Protein 6R99 (pdb70)

Solvent-accessible surface area: 14724 Å² total

Structure (mmCIF, N/CA/C/O backbone):
data_6R99
#
_entry.id   6R99
#
_cell.length_a   58.420
_cell.length_b   58.420
_cell.length_c   179.050
_cell.angle_alpha   90.000
_cell.angle_beta   90.000
_cell.angle_gamma   120.000
#
_symmetry.space_group_name_H-M   'P 32 2 1'
#
loop_
_entity.id
_entity.type
_entity.pdbx_description
1 polymer 'Ceroid-lipofuscinosis neuronal protein 5'
2 branched 2-acetamido-2-deoxy-beta-D-glucopyranose-(1-4)-2-acetamido-2-deoxy-beta-D-glucopyranose
3 branched beta-D-mannopyranose-(1-4)-2-acetamido-2-deoxy-beta-D-glucopyranose-(1-4)-2-acetamido-2-deoxy-beta-D-glucopyranose
4 non-polymer 2-acetamido-2-deoxy-beta-D-glucopyranose
5 water water
#
loop_
_atom_site.group_PDB
_atom_site.id
_atom_site.type_symbol
_atom_site.label_atom_id
_atom_site.label_alt_id
_atom_site.label_comp_id
_atom_site.label_asym_id
_atom_site.label_entity_id
_atom_site.label_seq_id
_atom_site.pdbx_PDB_ins_code
_atom_site.Cartn_x
_atom_site.Cartn_y
_atom_site.Cartn_z
_atom_site.occupancy
_atom_site.B_iso_or_equiv
_atom_site.auth_seq_id
_atom_site.auth_comp_id
_atom_site.auth_asym_id
_atom_site.auth_atom_id
_atom_site.pdbx_PDB_model_num
ATOM 1 N N . ARG A 1 99 ? 66.443 2.538 3.508 1.00 95.14 99 ARG A N 1
ATOM 2 C CA . ARG A 1 99 ? 66.115 3.065 2.189 1.00 94.70 99 ARG A CA 1
ATOM 3 C C . ARG A 1 99 ? 65.018 4.123 2.274 1.00 100.25 99 ARG A C 1
ATOM 4 O O . ARG A 1 99 ? 63.878 3.882 1.868 1.00 101.43 99 ARG A O 1
ATOM 6 N N . ARG A 1 100 ? 65.376 5.290 2.802 1.00 89.38 100 ARG A N 1
ATOM 7 C CA . ARG A 1 100 ? 64.460 6.418 2.920 1.00 83.32 100 ARG A CA 1
ATOM 8 C C . ARG A 1 100 ? 65.245 7.620 3.428 1.00 80.73 100 ARG A C 1
ATOM 9 O O . ARG A 1 100 ? 66.406 7.505 3.831 1.00 74.51 100 ARG A O 1
ATOM 11 N N . HIS A 1 101 ? 64.595 8.779 3.392 1.00 81.28 101 HIS A N 1
ATOM 12 C CA . HIS A 1 101 ? 65.109 9.984 4.024 1.00 74.86 101 HIS A CA 1
ATOM 13 C C . HIS A 1 101 ? 64.587 10.073 5.455 1.00 76.50 101 HIS A C 1
ATOM 14 O O . HIS A 1 101 ? 63.576 9.458 5.805 1.00 73.62 101 HIS A O 1
ATOM 16 N N . TRP A 1 102 ? 65.281 10.879 6.276 1.00 84.56 102 TRP A N 1
ATOM 17 C CA . TRP A 1 102 ? 65.212 10.817 7.737 1.00 78.02 102 TRP A CA 1
ATOM 18 C C . TRP A 1 102 ? 63.770 10.719 8.250 1.00 75.02 102 TRP A C 1
ATOM 19 O O . TRP A 1 102 ? 63.384 9.626 8.686 1.00 72.78 102 TRP A O 1
ATOM 21 N N . PRO A 1 103 ? 62.908 11.778 8.211 1.00 67.78 103 PRO A N 1
ATOM 22 C CA . PRO A 1 103 ? 61.514 11.527 8.597 1.00 59.13 103 PRO A CA 1
ATOM 23 C C . PRO A 1 103 ? 60.624 11.269 7.394 1.00 51.95 103 PRO A C 1
ATOM 24 O O . PRO A 1 103 ? 60.672 12.010 6.408 1.00 58.12 103 PRO A O 1
ATOM 28 N N . VAL A 1 104 ? 59.816 10.218 7.460 1.00 50.54 104 VAL A N 1
ATOM 29 C CA . VAL A 1 104 ? 58.811 9.945 6.437 1.00 50.43 104 VAL A CA 1
ATOM 30 C C . VAL A 1 104 ? 57.857 11.134 6.377 1.00 53.76 104 VAL A C 1
ATOM 31 O O . VAL A 1 104 ? 57.274 11.509 7.405 1.00 50.58 104 VAL A O 1
ATOM 35 N N . PRO A 1 105 ? 57.677 11.764 5.216 1.00 54.82 105 PRO A N 1
ATOM 36 C CA . PRO A 1 105 ? 56.801 12.940 5.148 1.00 44.11 105 PRO A CA 1
ATOM 37 C C . PRO A 1 105 ? 55.327 12.566 5.221 1.00 47.67 105 PRO A C 1
ATOM 38 O O . PRO A 1 105 ? 54.910 11.481 4.808 1.00 43.47 105 PRO A O 1
ATOM 42 N N . TYR A 1 106 ? 54.537 13.494 5.758 1.00 45.01 106 TYR A N 1
ATOM 43 C CA . TYR A 1 106 ? 53.097 13.300 5.879 1.00 41.36 106 TYR A CA 1
ATOM 44 C C . TYR A 1 106 ? 52.437 13.383 4.508 1.00 40.44 106 TYR A C 1
ATOM 45 O O . TYR A 1 106 ? 52.662 14.337 3.757 1.00 52.71 106 TYR A O 1
ATOM 54 N N . LYS A 1 107 ? 51.618 12.387 4.181 1.00 39.61 107 LYS A N 1
ATOM 55 C CA . LYS A 1 107 ? 51.021 12.284 2.855 1.00 45.49 107 LYS A CA 1
ATOM 56 C C . LYS A 1 107 ? 49.669 12.986 2.826 1.00 41.23 107 LYS A C 1
ATOM 57 O O . LYS A 1 107 ? 48.810 12.732 3.676 1.00 47.18 107 LYS A O 1
ATOM 63 N N . ARG A 1 108 ? 49.481 13.859 1.845 1.00 44.87 108 ARG A N 1
ATOM 64 C CA . ARG A 1 108 ? 48.239 14.598 1.685 1.00 45.52 108 ARG A CA 1
ATOM 65 C C . ARG A 1 108 ? 47.399 13.988 0.566 1.00 52.63 108 ARG A C 1
ATOM 66 O O . ARG A 1 108 ? 47.846 13.116 -0.183 1.00 51.18 108 ARG A O 1
ATOM 74 N N . PHE A 1 109 ? 46.158 14.455 0.467 1.00 48.10 109 PHE A N 1
ATOM 75 C CA . PHE A 1 109 ? 45.197 13.919 -0.482 1.00 46.53 109 PHE A CA 1
ATOM 76 C C . PHE A 1 109 ? 44.594 15.053 -1.295 1.00 45.97 109 PHE A C 1
ATOM 77 O O . PHE A 1 109 ? 44.656 16.223 -0.910 1.00 47.23 109 PHE A O 1
ATOM 85 N N . ASP A 1 110 ? 44.003 14.690 -2.434 1.00 47.94 110 ASP A N 1
ATOM 86 C CA . ASP A 1 110 ? 43.366 15.678 -3.292 1.00 44.61 110 ASP A CA 1
ATOM 87 C C . ASP A 1 110 ? 41.981 16.081 -2.798 1.00 50.14 110 ASP A C 1
ATOM 88 O O . ASP A 1 110 ? 41.468 17.121 -3.226 1.00 53.86 110 ASP A O 1
ATOM 93 N N . PHE A 1 111 ? 41.369 15.295 -1.911 1.00 49.76 111 PHE A N 1
ATOM 94 C CA . PHE A 1 111 ? 40.069 15.645 -1.350 1.00 50.32 111 PHE A CA 1
ATOM 95 C C . PHE A 1 111 ? 39.860 14.873 -0.055 1.00 48.75 111 PHE A C 1
ATOM 96 O O . PHE A 1 111 ? 40.561 13.899 0.230 1.00 45.56 111 PHE A O 1
ATOM 104 N N . ARG A 1 112 ? 38.877 15.324 0.727 1.00 49.26 112 ARG A N 1
ATOM 105 C CA . ARG A 1 112 ? 38.567 14.684 1.996 1.00 48.66 112 ARG A CA 1
ATOM 106 C C . ARG A 1 112 ? 37.334 13.808 1.841 1.00 50.76 112 ARG A C 1
ATOM 107 O O . ARG A 1 112 ? 36.230 14.342 1.652 1.00 48.53 112 ARG A O 1
ATOM 115 N N . PRO A 1 113 ? 37.453 12.485 1.923 1.00 50.50 113 PRO A N 1
ATOM 116 C CA . PRO A 1 113 ? 36.264 11.636 1.806 1.00 44.24 113 PRO A CA 1
ATOM 117 C C . PRO A 1 113 ? 35.309 11.850 2.970 1.00 49.01 113 PRO A C 1
ATOM 118 O O . PRO A 1 113 ? 35.706 12.251 4.066 1.00 55.48 113 PRO A O 1
ATOM 122 N N . LYS A 1 114 ? 34.030 11.588 2.712 1.00 51.94 114 LYS A N 1
ATOM 123 C CA . LYS A 1 114 ? 33.049 11.597 3.783 1.00 47.30 114 LYS A CA 1
ATOM 124 C C . LYS A 1 114 ? 33.354 10.466 4.765 1.00 51.96 114 LYS A C 1
ATOM 125 O O . LYS A 1 114 ? 33.905 9.431 4.377 1.00 45.08 114 LYS A O 1
ATOM 127 N N . PRO A 1 115 ? 33.027 10.644 6.045 1.00 45.63 115 PRO A N 1
ATOM 128 C CA . PRO A 1 115 ? 33.302 9.583 7.020 1.00 47.55 115 PRO A CA 1
ATOM 129 C C . PRO A 1 115 ? 32.419 8.370 6.774 1.00 55.66 115 PRO A C 1
ATOM 130 O O . PRO A 1 115 ? 31.238 8.495 6.439 1.00 50.65 115 PRO A O 1
ATOM 134 N N . ASP A 1 116 ? 33.010 7.191 6.934 1.00 52.65 116 ASP A N 1
ATOM 135 C CA . ASP A 1 116 ? 32.245 5.961 6.825 1.00 56.22 116 ASP A CA 1
ATOM 136 C C . ASP A 1 116 ? 31.142 5.950 7.882 1.00 63.90 116 ASP A C 1
ATOM 137 O O . ASP A 1 116 ? 31.366 6.397 9.014 1.00 57.75 116 ASP A O 1
ATOM 142 N N . PRO A 1 117 ? 29.938 5.478 7.545 1.00 65.85 117 PRO A N 1
ATOM 143 C CA . PRO A 1 117 ? 28.861 5.436 8.550 1.00 59.77 117 PRO A CA 1
ATOM 144 C C . PRO A 1 117 ? 29.216 4.629 9.788 1.00 60.02 117 PRO A C 1
ATOM 145 O O . PRO A 1 117 ? 28.633 4.872 10.852 1.00 60.93 117 PRO A O 1
ATOM 149 N N . TYR A 1 118 ? 30.157 3.685 9.685 1.00 56.48 118 TYR A N 1
ATOM 150 C CA . TYR A 1 118 ? 30.615 2.956 10.863 1.00 59.17 118 TYR A CA 1
ATOM 151 C C . TYR A 1 118 ? 31.202 3.892 11.912 1.00 59.17 118 TYR A C 1
ATOM 152 O O . TYR A 1 118 ? 31.115 3.610 13.113 1.00 62.20 118 TYR A O 1
ATOM 161 N N . CYS A 1 119 ? 31.805 4.998 11.482 1.00 59.84 119 CYS A N 1
ATOM 162 C CA . CYS A 1 119 ? 32.382 5.978 12.395 1.00 51.72 119 CYS A CA 1
ATOM 163 C C . CYS A 1 119 ? 31.277 6.885 12.919 1.00 50.05 119 CYS A C 1
ATOM 164 O O . CYS A 1 119 ? 30.694 7.667 12.161 1.00 52.75 119 CYS A O 1
ATOM 167 N N . GLN A 1 120 ? 30.982 6.779 14.211 1.00 53.12 120 GLN A N 1
ATOM 168 C CA . GLN A 1 120 ? 30.022 7.645 14.877 1.00 50.90 120 GLN A CA 1
ATOM 169 C C . GLN A 1 120 ? 30.658 8.197 16.140 1.00 51.65 120 GLN A C 1
ATOM 170 O O . GLN A 1 120 ? 31.365 7.479 16.851 1.00 56.24 120 GLN A O 1
ATOM 176 N N . ALA A 1 121 ? 30.404 9.468 16.420 1.00 56.94 121 ALA A N 1
ATOM 177 C CA . ALA A 1 121 ? 30.989 10.134 17.573 1.00 54.92 121 ALA A CA 1
ATOM 178 C C . ALA A 1 121 ? 29.966 10.238 18.694 1.00 53.24 121 ALA A C 1
ATOM 179 O O . ALA A 1 121 ? 28.781 10.481 18.445 1.00 59.37 121 ALA A O 1
ATOM 181 N N . LYS A 1 122 ? 30.426 10.039 19.932 1.00 50.93 122 LYS A N 1
ATOM 182 C CA . LYS A 1 122 ? 29.554 10.284 21.076 1.00 59.98 122 LYS A CA 1
ATOM 183 C C . LYS A 1 122 ? 29.309 11.776 21.264 1.00 56.60 122 LYS A C 1
ATOM 184 O O . LYS A 1 122 ? 28.174 12.199 21.515 1.00 60.29 122 LYS A O 1
ATOM 190 N N . TYR A 1 123 ? 30.359 12.584 21.149 1.00 60.19 123 TYR A N 1
ATOM 191 C CA . TYR A 1 123 ? 30.257 14.037 21.153 1.00 62.05 123 TYR A CA 1
ATOM 192 C C . TYR A 1 123 ? 30.514 14.557 19.745 1.00 56.98 123 TYR A C 1
ATOM 193 O O . TYR A 1 123 ? 31.442 14.103 19.068 1.00 59.02 123 TYR A O 1
ATOM 195 N N . THR A 1 124 ? 29.694 15.508 19.308 1.00 53.14 124 THR A N 1
ATOM 196 C CA . THR A 1 124 ? 29.753 15.957 17.923 1.00 59.24 124 THR A CA 1
ATOM 197 C C . THR A 1 124 ? 30.986 16.821 17.679 1.00 61.27 124 THR A C 1
ATOM 198 O O . THR A 1 124 ? 31.409 17.596 18.543 1.00 50.03 124 THR A O 1
ATOM 202 N N . PHE A 1 125 ? 31.559 16.682 16.484 1.00 60.54 125 PHE A N 1
ATOM 203 C CA . PHE A 1 125 ? 32.742 17.440 16.101 1.00 55.30 125 PHE A CA 1
ATOM 204 C C . PHE A 1 125 ? 32.349 18.845 15.671 1.00 56.75 125 PHE A C 1
ATOM 205 O O . PHE A 1 125 ? 31.463 19.020 14.828 1.00 57.56 125 PHE A O 1
ATOM 213 N N . CYS A 1 126 ? 33.018 19.841 16.246 1.00 54.53 126 CYS A N 1
ATOM 214 C CA . CYS A 1 126 ? 32.825 21.242 15.888 1.00 49.53 126 CYS A CA 1
ATOM 215 C C . CYS A 1 126 ? 31.350 21.645 15.956 1.00 54.70 126 CYS A C 1
ATOM 216 O O . CYS A 1 126 ? 30.753 22.010 14.936 1.00 58.53 126 CYS A O 1
ATOM 219 N N . PRO A 1 127 ? 30.735 21.598 17.142 1.00 61.79 127 PRO A N 1
ATOM 220 C CA . PRO A 1 127 ? 29.280 21.806 17.213 1.00 58.61 127 PRO A CA 1
ATOM 221 C C . PRO A 1 127 ? 28.845 23.220 16.871 1.00 65.75 127 PRO A C 1
ATOM 222 O O . PRO A 1 127 ? 27.732 23.401 16.360 1.00 67.83 127 PRO A O 1
ATOM 226 N N . THR A 1 128 ? 29.678 24.228 17.137 1.00 56.61 128 THR A N 1
ATOM 227 C CA . THR A 1 128 ? 29.320 25.621 16.899 1.00 51.25 128 THR A CA 1
ATOM 228 C C . THR A 1 128 ? 30.094 26.228 15.734 1.00 56.30 128 THR A C 1
ATOM 229 O O . THR A 1 128 ? 30.168 27.455 15.616 1.00 61.18 128 THR A O 1
ATOM 233 N N . GLY A 1 129 ? 30.657 25.394 14.864 1.00 59.49 129 GLY A N 1
ATOM 234 C CA . GLY A 1 129 ? 31.486 25.870 13.773 1.00 54.07 129 GLY A CA 1
ATOM 235 C C . GLY A 1 129 ? 30.770 26.715 12.741 1.00 54.60 129 GLY A C 1
ATOM 236 O O . GLY A 1 129 ? 29.891 26.228 12.023 1.00 63.45 129 GLY A O 1
ATOM 237 N N . SER A 1 130 ? 31.148 27.994 12.658 1.00 54.86 130 SER A N 1
ATOM 238 C CA . SER A 1 130 ? 30.702 28.974 11.683 1.00 54.59 130 SER A CA 1
ATOM 239 C C . SER A 1 130 ? 31.699 29.065 10.536 1.00 53.69 130 SER A C 1
ATOM 240 O O . SER A 1 130 ? 32.888 28.784 10.716 1.00 58.14 130 SER A O 1
ATOM 243 N N . PRO A 1 131 ? 31.254 29.446 9.341 1.00 59.58 131 PRO A N 1
ATOM 244 C CA . PRO A 1 131 ? 32.207 29.671 8.250 1.00 55.00 131 PRO A CA 1
ATOM 245 C C . PRO A 1 131 ? 33.129 30.837 8.574 1.00 51.11 131 PRO A C 1
ATOM 246 O O . PRO A 1 131 ? 32.760 31.769 9.291 1.00 54.19 131 PRO A O 1
ATOM 250 N N . ILE A 1 132 ? 34.349 30.767 8.050 1.00 48.61 132 ILE A N 1
ATOM 251 C CA . ILE A 1 132 ? 35.358 31.786 8.329 1.00 47.87 132 ILE A CA 1
ATOM 252 C C . ILE A 1 132 ? 34.989 33.071 7.595 1.00 52.27 132 ILE A C 1
ATOM 253 O O . ILE A 1 132 ? 34.936 33.082 6.356 1.00 56.35 132 ILE A O 1
ATOM 258 N N . PRO A 1 133 ? 34.734 34.167 8.306 1.00 52.82 133 PRO A N 1
ATOM 259 C CA . PRO A 1 133 ? 34.332 35.411 7.637 1.00 58.13 133 PRO A CA 1
ATOM 260 C C . PRO A 1 133 ? 35.508 36.072 6.931 1.00 56.60 133 PRO A C 1
ATOM 261 O O . PRO A 1 133 ? 36.674 35.732 7.139 1.00 57.74 133 PRO A O 1
ATOM 265 N N . VAL A 1 134 ? 35.175 37.037 6.077 1.00 60.97 134 VAL A N 1
ATOM 266 C CA . VAL A 1 134 ? 36.159 37.826 5.341 1.00 58.52 134 VAL A CA 1
ATOM 267 C C . VAL A 1 134 ? 36.342 39.150 6.070 1.00 54.78 134 VAL A C 1
ATOM 268 O O . VAL A 1 134 ? 35.370 39.880 6.300 1.00 65.78 134 VAL A O 1
ATOM 280 N N . GLU A 1 136 ? 38.001 43.072 6.756 1.00 62.95 136 GLU A N 1
ATOM 281 C CA . GLU A 1 136 ? 38.444 44.259 6.040 1.00 62.37 136 GLU A CA 1
ATOM 282 C C . GLU A 1 136 ? 39.969 44.308 6.031 1.00 56.89 136 GLU A C 1
ATOM 283 O O . GLU A 1 136 ? 40.619 43.981 7.027 1.00 51.01 136 GLU A O 1
ATOM 289 N N . GLY A 1 137 ? 40.535 44.721 4.893 1.00 57.23 137 GLY A N 1
ATOM 290 C CA . GLY A 1 137 ? 41.975 44.611 4.701 1.00 50.49 137 GLY A CA 1
ATOM 291 C C . GLY A 1 137 ? 42.783 45.326 5.769 1.00 59.85 137 GLY A C 1
ATOM 292 O O . GLY A 1 137 ? 43.755 44.781 6.297 1.00 56.70 137 GLY A O 1
ATOM 293 N N . ASP A 1 138 ? 42.397 46.558 6.101 1.00 64.10 138 ASP A N 1
ATOM 294 C CA . ASP A 1 138 ? 43.129 47.359 7.074 1.00 62.46 138 ASP A CA 1
ATOM 295 C C . ASP A 1 138 ? 42.707 47.075 8.513 1.00 58.96 138 ASP A C 1
ATOM 296 O O . ASP A 1 138 ? 42.945 47.908 9.395 1.00 66.06 138 ASP A O 1
ATOM 301 N N . ASP A 1 139 ? 42.090 45.924 8.768 1.00 59.76 139 ASP A N 1
ATOM 30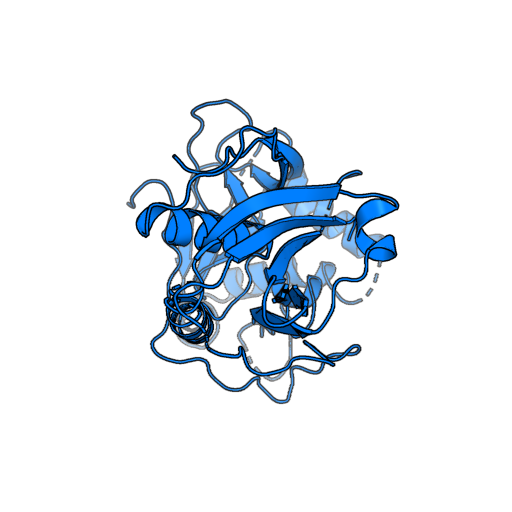2 C CA . ASP A 1 139 ? 41.723 45.554 10.127 1.00 53.57 139 ASP A CA 1
ATOM 303 C C . ASP A 1 139 ? 42.962 45.170 10.927 1.00 55.21 139 ASP A C 1
ATOM 304 O O . ASP A 1 139 ? 43.975 44.732 10.377 1.00 52.18 139 ASP A O 1
ATOM 309 N N . ASP A 1 140 ? 42.874 45.348 12.241 1.00 55.62 140 ASP A N 1
ATOM 310 C CA . ASP A 1 140 ? 43.903 44.904 13.173 1.00 58.09 140 ASP A CA 1
ATOM 311 C C . ASP A 1 140 ? 43.357 43.718 13.956 1.00 57.01 140 ASP A C 1
ATOM 312 O O . ASP A 1 140 ? 42.359 43.850 14.673 1.00 58.56 140 ASP A O 1
ATOM 317 N N . ILE A 1 141 ? 44.006 42.568 13.812 1.00 48.55 141 ILE A N 1
ATOM 318 C CA . ILE A 1 141 ? 43.527 41.308 14.365 1.00 54.97 141 ILE A CA 1
ATOM 319 C C . ILE A 1 141 ? 44.574 40.785 15.336 1.00 48.31 141 ILE A C 1
ATOM 320 O O . ILE A 1 141 ? 45.646 40.326 14.921 1.00 47.36 141 ILE A O 1
ATOM 325 N N . GLU A 1 142 ? 44.266 40.857 16.625 1.00 52.90 142 GLU A N 1
ATOM 326 C CA . GLU A 1 142 ? 45.112 40.259 17.642 1.00 52.39 142 GLU A CA 1
ATOM 327 C C . GLU A 1 142 ? 45.064 38.741 17.529 1.00 47.62 142 GLU A C 1
ATOM 328 O O . GLU A 1 142 ? 43.988 38.149 17.376 1.00 42.07 142 GLU A O 1
ATOM 334 N N . V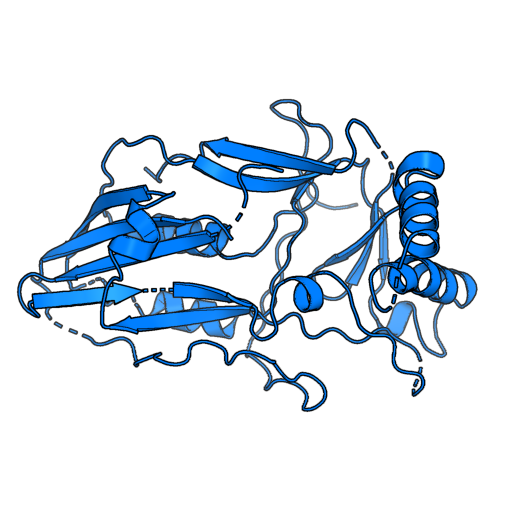AL A 1 143 ? 46.238 38.119 17.588 1.00 47.95 143 VAL A N 1
ATOM 335 C CA . VAL A 1 143 ? 46.395 36.673 17.496 1.00 44.94 143 VAL A CA 1
ATOM 336 C C . VAL A 1 143 ? 46.868 36.164 18.851 1.00 47.40 143 VAL A C 1
ATOM 337 O O . VAL A 1 143 ? 47.938 36.570 19.337 1.00 51.99 143 VAL A O 1
ATOM 341 N N . PHE A 1 144 ? 46.075 35.263 19.439 1.00 43.84 144 PHE A N 1
ATOM 342 C CA . PHE A 1 144 ? 46.264 34.713 20.774 1.00 47.32 144 PHE A CA 1
ATOM 343 C C . PHE A 1 144 ? 46.703 33.254 20.710 1.00 46.28 144 PHE A C 1
ATOM 344 O O . PHE A 1 144 ? 46.269 32.489 19.843 1.00 46.76 144 PHE A O 1
ATOM 352 N N . ARG A 1 145 ? 47.546 32.873 21.665 1.00 47.18 145 ARG A N 1
ATOM 353 C CA . ARG A 1 145 ? 47.887 31.478 21.907 1.00 45.35 145 ARG A CA 1
ATOM 354 C C . ARG A 1 145 ? 46.935 30.904 22.952 1.00 44.27 145 ARG A C 1
ATOM 355 O O . ARG A 1 145 ? 46.725 31.511 24.007 1.00 46.14 145 ARG A O 1
ATOM 363 N N . LEU A 1 146 ? 46.351 29.744 22.651 1.00 43.82 146 LEU A N 1
ATOM 364 C CA . LEU A 1 146 ? 45.364 29.101 23.511 1.00 42.19 146 LEU A CA 1
ATOM 365 C C . LEU A 1 146 ? 45.822 27.691 23.860 1.00 51.93 146 LEU A C 1
ATOM 366 O O . LEU A 1 146 ? 46.103 26.886 22.965 1.00 45.54 146 LEU A O 1
ATOM 371 N N . GLN A 1 147 ? 45.881 27.392 25.158 1.00 52.63 147 GLN A N 1
ATOM 372 C CA . GLN A 1 147 ? 46.275 26.074 25.636 1.00 53.78 147 GLN A CA 1
ATOM 373 C C . GLN A 1 147 ? 45.453 25.705 26.862 1.00 61.32 147 GLN A C 1
ATOM 374 O O . GLN A 1 147 ? 45.153 26.561 27.699 1.00 58.79 147 GLN A O 1
ATOM 380 N N . ALA A 1 148 ? 45.092 24.425 26.958 1.00 60.05 148 ALA A N 1
ATOM 381 C CA . ALA A 1 148 ? 44.316 23.906 28.076 1.00 56.80 148 ALA A CA 1
ATOM 382 C C . ALA A 1 148 ? 44.576 22.412 28.185 1.00 62.86 148 ALA A C 1
ATOM 383 O O . ALA A 1 148 ? 44.893 21.770 27.177 1.00 60.38 148 ALA A O 1
ATOM 385 N N . PRO A 1 149 ? 44.458 21.832 29.379 1.00 64.66 149 PRO A N 1
ATOM 386 C CA . PRO A 1 149 ? 44.684 20.389 29.514 1.00 53.11 149 PRO A CA 1
ATOM 387 C C . PRO A 1 149 ? 43.578 19.591 28.842 1.00 59.06 149 PRO A C 1
ATOM 388 O O . PRO A 1 149 ? 42.410 19.986 28.845 1.00 62.23 149 PRO A O 1
ATOM 392 N N . VAL A 1 150 ? 43.962 18.459 28.258 1.00 58.83 150 VAL A N 1
ATOM 393 C CA . VAL A 1 150 ? 43.024 17.578 27.571 1.00 59.16 150 VAL A CA 1
ATOM 394 C C . VAL A 1 150 ? 42.033 16.962 28.554 1.00 61.71 150 VAL A C 1
ATOM 395 O O . VAL A 1 150 ? 40.820 17.006 28.339 1.00 66.84 150 VAL A O 1
ATOM 399 N N . HIS A 1 161 ? 52.945 11.780 32.399 1.00 94.23 161 HIS A N 1
ATOM 400 C CA . HIS A 1 161 ? 52.058 12.418 31.460 1.00 84.30 161 HIS A CA 1
ATOM 401 C C . HIS A 1 161 ? 51.111 13.165 32.353 1.00 82.91 161 HIS A C 1
ATOM 402 O O . HIS A 1 161 ? 49.971 12.759 32.561 1.00 85.68 161 HIS A O 1
ATOM 404 N N . LEU A 1 162 ? 51.643 14.223 32.952 1.00 90.57 162 LEU A N 1
ATOM 405 C CA . LEU A 1 162 ? 50.839 15.177 33.692 1.00 89.80 162 LEU A CA 1
ATOM 406 C C . LEU A 1 162 ? 50.409 16.351 32.834 1.00 85.73 162 LEU A C 1
ATOM 407 O O . LEU A 1 162 ? 49.338 16.918 33.070 1.00 101.29 162 LEU A O 1
ATOM 409 N N . LYS A 1 163 ? 51.203 16.703 31.825 1.00 72.28 163 LYS A N 1
ATOM 410 C CA . LYS A 1 163 ? 50.996 17.905 31.025 1.00 71.04 163 LYS A CA 1
ATOM 411 C C . LYS A 1 163 ? 50.694 17.491 29.586 1.00 62.60 163 LYS A C 1
ATOM 412 O O . LYS A 1 163 ? 51.564 17.520 28.714 1.00 60.60 163 LYS A O 1
ATOM 414 N N . ILE A 1 164 ? 49.447 17.103 29.343 1.00 58.27 164 ILE A N 1
ATOM 415 C CA . ILE A 1 164 ? 48.967 16.758 28.010 1.00 57.06 164 ILE A CA 1
ATOM 416 C C . ILE A 1 164 ? 47.962 17.833 27.616 1.00 59.24 164 ILE A C 1
ATOM 417 O O . ILE A 1 164 ? 46.788 17.778 27.998 1.00 52.82 164 ILE A O 1
ATOM 430 N N . HIS A 1 166 ? 45.865 20.679 25.051 1.00 51.21 166 HIS A N 1
ATOM 431 C CA . HIS A 1 166 ? 45.224 20.922 23.766 1.00 53.54 166 HIS A CA 1
ATOM 432 C C . HIS A 1 166 ? 45.521 22.348 23.312 1.00 49.97 166 HIS A C 1
ATOM 433 O O . HIS A 1 166 ? 45.461 23.289 24.109 1.00 44.39 166 HIS A O 1
ATOM 440 N N . ASP A 1 167 ? 45.849 22.502 22.031 1.00 48.38 167 ASP A N 1
ATOM 441 C CA . ASP A 1 167 ? 46.259 23.783 21.474 1.00 47.96 167 ASP A CA 1
ATOM 442 C C . ASP A 1 167 ? 45.183 24.350 20.557 1.00 43.08 167 ASP A C 1
ATOM 443 O O . ASP A 1 167 ? 44.444 23.608 19.905 1.00 41.98 167 ASP A O 1
ATOM 448 N N . ALA A 1 168 ? 45.113 25.680 20.516 1.00 40.71 168 ALA A N 1
ATOM 449 C CA . ALA A 1 168 ? 44.193 26.403 19.648 1.00 38.59 168 ALA A CA 1
ATOM 450 C C . ALA A 1 168 ? 44.699 27.831 19.491 1.00 45.92 168 ALA A C 1
ATOM 451 O O . ALA A 1 168 ? 45.545 28.298 20.259 1.00 42.87 168 ALA A O 1
ATOM 453 N N . ILE A 1 169 ? 44.164 28.522 18.487 1.00 36.40 169 ILE A N 1
ATOM 454 C CA . ILE A 1 169 ? 44.555 29.892 18.180 1.00 41.63 169 ILE A CA 1
ATOM 455 C C . ILE A 1 169 ? 43.339 30.796 18.324 1.00 48.78 169 ILE A C 1
ATOM 456 O O . ILE A 1 169 ? 42.242 30.455 17.865 1.00 50.15 169 ILE A O 1
ATOM 461 N N . GLY A 1 170 ? 43.532 31.943 18.971 1.00 47.00 170 GLY A N 1
ATOM 462 C CA . GLY A 1 170 ? 42.486 32.936 19.116 1.00 41.81 170 GLY A CA 1
ATOM 463 C C . GLY A 1 170 ? 42.696 34.117 18.186 1.00 45.78 170 GLY A C 1
ATOM 464 O O . GLY A 1 170 ? 43.822 34.471 17.850 1.00 47.10 170 GLY A O 1
ATOM 465 N N . PHE A 1 171 ? 41.591 34.720 17.758 1.00 43.84 171 PHE A N 1
ATOM 466 C CA . PHE A 1 171 ? 41.624 35.917 16.932 1.00 47.46 171 PHE A CA 1
ATOM 467 C C . PHE A 1 171 ? 40.631 36.915 17.493 1.00 46.83 171 PHE A C 1
ATOM 468 O O . PHE A 1 171 ? 39.496 36.549 17.804 1.00 44.72 171 PHE A O 1
ATOM 476 N N . ARG A 1 172 ? 41.054 38.165 17.625 1.00 43.58 172 ARG A N 1
ATOM 477 C CA . ARG A 1 172 ? 40.138 39.245 17.958 1.00 51.29 172 ARG A CA 1
ATOM 478 C C . ARG A 1 172 ? 40.340 40.369 16.962 1.00 51.91 172 ARG A C 1
ATOM 479 O O . ARG A 1 172 ? 41.470 40.718 16.629 1.00 55.84 172 ARG A O 1
ATOM 487 N N . SER A 1 173 ? 39.257 40.941 16.492 1.00 55.07 173 SER A N 1
ATOM 488 C CA . SER A 1 173 ? 39.374 42.060 15.581 1.00 67.05 173 SER A CA 1
ATOM 489 C C . SER A 1 173 ? 38.937 43.334 16.272 1.00 61.04 173 SER A C 1
ATOM 490 O O . SER A 1 173 ? 38.073 43.311 17.148 1.00 65.71 173 SER A O 1
ATOM 493 N N . THR A 1 174 ? 39.461 44.460 15.794 1.00 57.66 174 THR A N 1
ATOM 494 C CA . THR A 1 174 ? 39.066 45.749 16.344 1.00 64.61 174 THR A CA 1
ATOM 495 C C . THR A 1 174 ? 37.806 46.290 15.685 1.00 64.61 174 THR A C 1
ATOM 496 O O . THR A 1 174 ? 36.998 46.948 16.348 1.00 70.77 174 THR A O 1
ATOM 500 N N . LEU A 1 175 ? 37.620 46.018 14.394 1.00 66.21 175 LEU A N 1
ATOM 501 C CA . LEU A 1 175 ? 36.447 46.506 13.681 1.00 62.01 175 LEU A CA 1
ATOM 502 C C . LEU A 1 175 ? 35.227 45.634 13.966 1.00 72.19 175 LEU A C 1
ATOM 503 O O . LEU A 1 175 ? 34.159 46.145 14.315 1.00 74.78 175 LEU A O 1
ATOM 508 N N . THR A 1 176 ? 35.367 44.313 13.803 1.00 76.32 176 THR A N 1
ATOM 509 C CA . THR A 1 176 ? 34.261 43.397 14.095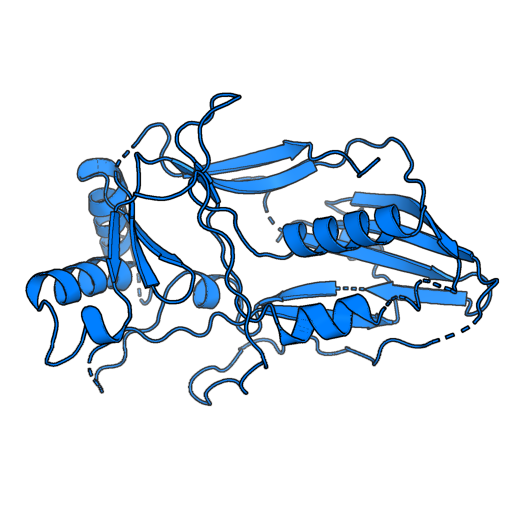 1.00 67.29 176 THR A CA 1
ATOM 510 C C . THR A 1 176 ? 33.839 43.468 15.565 1.00 71.68 176 THR A C 1
ATOM 511 O O . THR A 1 176 ? 32.642 43.383 15.872 1.00 77.38 176 THR A O 1
ATOM 515 N N . GLY A 1 177 ? 34.791 43.687 16.467 1.00 68.71 177 GLY A N 1
ATOM 516 C CA . GLY A 1 177 ? 34.566 43.594 17.905 1.00 65.15 177 GLY A CA 1
ATOM 517 C C . GLY A 1 177 ? 34.593 42.172 18.431 1.00 66.09 177 GLY A C 1
ATOM 518 O O . GLY A 1 177 ? 35.152 41.917 19.499 1.00 65.34 177 GLY A O 1
ATOM 519 N N . LYS A 1 178 ? 33.996 41.237 17.690 1.00 67.72 178 LYS A N 1
ATOM 520 C CA . LYS A 1 178 ? 33.946 39.844 18.105 1.00 67.87 178 LYS A CA 1
ATOM 521 C C . LYS A 1 178 ? 35.324 39.198 18.01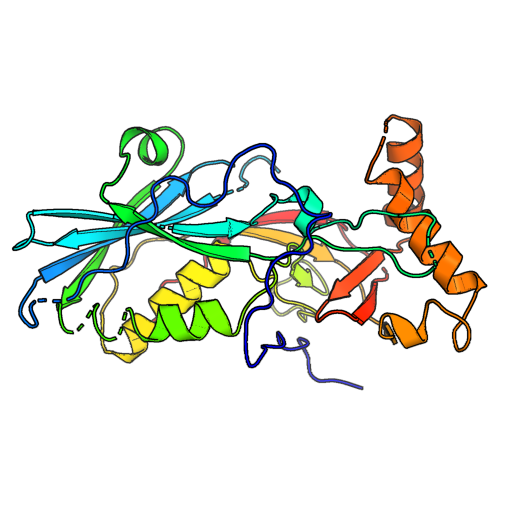3 1.00 58.76 178 LYS A C 1
ATOM 522 O O . LYS A 1 178 ? 36.232 39.684 17.332 1.00 58.35 178 LYS A O 1
ATOM 528 N N . ASN A 1 179 ? 35.463 38.071 18.705 1.00 54.15 179 ASN A N 1
ATOM 529 C CA . ASN A 1 179 ? 36.660 37.252 18.650 1.00 54.14 179 ASN A CA 1
ATOM 530 C C . ASN A 1 179 ? 36.265 35.823 18.300 1.00 49.67 179 ASN A C 1
ATOM 531 O O . ASN A 1 179 ? 35.088 35.455 18.344 1.00 49.50 179 ASN A O 1
ATOM 536 N N . TYR A 1 180 ? 37.261 35.017 17.932 1.00 46.32 180 TYR A N 1
ATOM 537 C CA . TYR A 1 180 ? 37.017 33.688 17.389 1.00 44.51 180 TYR A CA 1
ATOM 538 C C . TYR A 1 180 ? 38.090 32.720 17.867 1.00 48.20 180 TYR A C 1
ATOM 539 O O . TYR A 1 180 ? 39.219 33.110 18.176 1.00 45.98 180 TYR A O 1
ATOM 548 N N . THR A 1 181 ? 37.721 31.439 17.901 1.00 50.29 181 THR A N 1
ATOM 549 C CA . THR A 1 181 ? 38.626 30.343 18.218 1.00 43.98 181 THR A CA 1
ATOM 550 C C . THR A 1 181 ? 38.823 29.475 16.981 1.00 45.53 181 THR A C 1
ATOM 551 O O . THR A 1 181 ? 37.878 29.243 16.221 1.00 43.73 181 THR A O 1
ATOM 563 N N . GLU A 1 183 ? 40.799 25.704 15.897 1.00 47.72 183 GLU A N 1
ATOM 564 C CA . GLU A 1 183 ? 41.491 24.513 16.371 1.00 43.04 183 GLU A CA 1
ATOM 565 C C . GLU A 1 183 ? 41.422 23.433 15.297 1.00 45.61 183 GLU A C 1
ATOM 566 O O . GLU A 1 183 ? 40.799 23.606 14.246 1.00 51.93 183 GLU A O 1
ATOM 572 N N . TRP A 1 184 ? 42.071 22.305 15.575 1.00 44.23 184 TRP A N 1
ATOM 573 C CA . TRP A 1 184 ? 42.168 21.199 14.625 1.00 41.68 184 TRP A CA 1
ATOM 574 C C . TRP A 1 184 ? 42.262 19.927 15.452 1.00 45.32 184 TRP A C 1
ATOM 575 O O . TRP A 1 184 ? 43.253 19.731 16.159 1.00 45.38 184 TRP A O 1
ATOM 586 N N . TYR A 1 185 ? 41.246 19.073 15.388 1.00 39.96 185 TYR A N 1
ATOM 587 C CA . TYR A 1 185 ? 41.252 17.907 16.259 1.00 40.51 185 TYR A CA 1
ATOM 588 C C . TYR A 1 185 ? 40.476 16.774 15.597 1.00 46.15 185 TYR A C 1
ATOM 589 O O . TYR A 1 185 ? 40.081 16.859 14.428 1.00 41.44 185 TYR A O 1
ATOM 598 N N . GLU A 1 186 ? 40.270 15.706 16.363 1.00 40.48 186 GLU A N 1
ATOM 599 C CA . GLU A 1 186 ? 39.740 14.460 15.839 1.00 40.52 186 GLU A CA 1
ATOM 600 C C . GLU A 1 186 ? 38.232 14.540 15.659 1.00 41.78 186 GLU A C 1
ATOM 601 O O . GLU A 1 186 ? 37.524 15.144 16.469 1.00 44.92 186 GLU A O 1
ATOM 607 N N . LEU A 1 187 ? 37.744 13.919 14.585 1.00 42.12 187 LEU A N 1
ATOM 608 C CA . LEU A 1 187 ? 36.304 13.859 14.364 1.00 46.49 187 LEU A CA 1
ATOM 609 C C . LEU A 1 187 ? 35.640 12.872 15.313 1.00 45.99 187 LEU A C 1
ATOM 610 O O . LEU A 1 187 ? 34.485 13.071 15.707 1.00 43.75 187 LEU A O 1
ATOM 615 N N . PHE A 1 188 ? 36.354 11.812 15.695 1.00 42.66 188 PHE A N 1
ATOM 616 C CA . PHE A 1 188 ? 35.824 10.766 16.560 1.00 44.24 188 PHE A CA 1
ATOM 617 C C . PHE A 1 188 ? 36.765 10.496 17.726 1.00 45.46 188 PHE A C 1
ATOM 618 O O . PHE A 1 188 ? 36.803 9.383 18.258 1.00 45.15 188 PHE A O 1
ATOM 626 N N . GLN A 1 189 ? 37.550 11.508 18.094 1.00 47.17 189 GLN A N 1
ATOM 627 C CA . GLN A 1 189 ? 38.388 11.560 19.287 1.00 46.40 189 GLN A CA 1
ATOM 628 C C . GLN A 1 189 ? 39.649 10.695 19.216 1.00 45.84 189 GLN A C 1
ATOM 629 O O . GLN A 1 189 ? 39.882 9.928 18.261 1.00 48.05 189 GLN A O 1
ATOM 635 N N . LEU A 1 190 ? 40.473 10.841 20.258 1.00 39.22 190 LEU A N 1
ATOM 636 C CA . LEU A 1 190 ? 41.878 10.461 20.188 1.00 49.94 190 LEU A CA 1
ATOM 637 C C . LEU A 1 190 ? 42.041 8.962 20.003 1.00 48.15 190 LEU A C 1
ATOM 638 O O . LEU A 1 190 ? 42.805 8.516 19.141 1.00 46.24 190 LEU A O 1
ATOM 643 N N . GLY A 1 191 ? 41.327 8.169 20.808 1.00 45.85 191 GLY A N 1
ATOM 644 C CA . GLY A 1 191 ? 41.456 6.724 20.715 1.00 38.73 191 GLY A CA 1
ATOM 645 C C . GLY A 1 191 ? 41.160 6.198 19.325 1.00 44.13 191 GLY A C 1
ATOM 646 O O . GLY A 1 191 ? 41.893 5.355 18.801 1.00 45.88 191 GLY A O 1
ATOM 647 N N . ASN A 1 192 ? 40.091 6.698 18.703 1.00 44.36 192 ASN A N 1
ATOM 648 C CA . ASN A 1 192 ? 39.783 6.290 17.338 1.00 43.73 192 ASN A CA 1
ATOM 649 C C . ASN A 1 192 ? 40.836 6.775 16.353 1.00 47.59 192 ASN A C 1
ATOM 650 O O . ASN A 1 192 ? 41.019 6.160 15.296 1.00 42.73 192 ASN A O 1
ATOM 655 N N . CYS A 1 193 ? 41.536 7.866 16.668 1.00 45.66 193 CYS A N 1
ATOM 656 C CA . CYS A 1 193 ? 42.637 8.238 15.786 1.00 43.32 193 CYS A CA 1
ATOM 657 C C . CYS A 1 193 ? 43.931 7.477 16.061 1.00 49.44 193 CYS A C 1
ATOM 658 O O . CYS A 1 193 ? 44.836 7.509 15.220 1.00 48.95 193 CYS A O 1
ATOM 661 N N . THR A 1 194 ? 44.042 6.781 17.191 1.00 48.12 194 THR A N 1
ATOM 662 C CA . THR A 1 194 ? 45.285 6.119 17.571 1.00 43.80 194 THR A CA 1
ATOM 663 C C . THR A 1 194 ? 45.258 4.610 17.367 1.00 52.86 194 THR A C 1
ATOM 664 O O . THR A 1 194 ? 46.280 4.025 16.993 1.00 51.57 194 THR A O 1
ATOM 668 N N . PHE A 1 195 ? 44.121 3.962 17.604 1.00 50.60 195 PHE A N 1
ATOM 669 C CA . PHE A 1 195 ? 44.014 2.519 17.460 1.00 55.21 195 PHE A CA 1
ATOM 670 C C . PHE A 1 195 ? 42.787 2.160 16.635 1.00 57.29 195 PHE A C 1
ATOM 671 O O . PHE A 1 195 ? 41.756 2.836 16.719 1.00 55.55 195 PHE A O 1
ATOM 679 N N . PRO A 1 196 ? 42.869 1.102 15.832 1.00 54.75 196 PRO A N 1
ATOM 680 C CA . PRO A 1 196 ? 41.777 0.760 14.922 1.00 52.12 196 PRO A CA 1
ATOM 681 C C . PRO A 1 196 ? 40.748 -0.157 15.575 1.00 60.25 196 PRO A C 1
ATOM 682 O O . PRO A 1 196 ? 40.970 -0.732 16.642 1.00 70.14 196 PRO A O 1
ATOM 686 N N . HIS A 1 197 ? 39.611 -0.282 14.903 1.00 57.52 197 HIS A N 1
ATOM 687 C CA . HIS A 1 197 ? 38.580 -1.238 15.273 1.00 62.52 197 HIS A CA 1
ATOM 688 C C . HIS A 1 197 ? 38.733 -2.495 14.423 1.00 66.37 197 HIS A C 1
ATOM 689 O O . HIS A 1 197 ? 39.118 -2.431 13.254 1.00 61.24 197 HIS A O 1
ATOM 696 N N . LEU A 1 198 ? 38.445 -3.644 15.023 1.00 71.95 198 LEU A N 1
ATOM 697 C CA . LEU A 1 198 ? 38.519 -4.928 14.336 1.00 74.38 198 LEU A CA 1
ATOM 698 C C . LEU A 1 198 ? 37.094 -5.401 14.091 1.00 77.37 198 LEU A C 1
ATOM 699 O O . LEU A 1 198 ? 36.359 -5.696 15.037 1.00 76.36 198 LEU A O 1
ATOM 704 N N . ARG A 1 199 ? 36.709 -5.463 12.838 1.00 75.82 199 ARG A N 1
ATOM 705 C CA . ARG A 1 199 ? 35.402 -5.932 12.441 1.00 82.72 199 ARG A CA 1
ATOM 706 C C . ARG A 1 199 ? 35.524 -7.277 11.736 1.00 84.36 199 ARG A C 1
ATOM 707 O O . ARG A 1 199 ? 36.414 -7.459 10.897 1.00 81.99 199 ARG A O 1
ATOM 715 N N . PRO A 1 200 ? 34.654 -8.236 12.064 1.00 92.33 200 PRO A N 1
ATOM 716 C CA . PRO A 1 200 ? 34.851 -9.610 11.574 1.00 90.60 200 PRO A CA 1
ATOM 717 C C . PRO A 1 200 ? 34.610 -9.785 10.083 1.00 86.77 200 PRO A C 1
ATOM 718 O O . PRO A 1 200 ? 35.046 -10.801 9.525 1.00 83.30 200 PRO A O 1
ATOM 722 N N . GLU A 1 201 ? 33.938 -8.848 9.420 1.00 86.40 201 GLU A N 1
ATOM 723 C CA . GLU A 1 201 ? 33.696 -8.942 7.985 1.00 85.65 201 GLU A CA 1
ATOM 724 C C . GLU A 1 201 ? 34.816 -8.323 7.158 1.00 81.78 201 GLU A C 1
ATOM 725 O O . GLU A 1 201 ? 34.653 -8.152 5.946 1.00 83.85 201 GLU A O 1
ATOM 739 N N . ASP A 1 203 ? 39.247 -8.262 6.514 1.00 81.22 203 ASP A N 1
ATOM 740 C CA . ASP A 1 203 ? 40.573 -8.788 6.816 1.00 84.47 203 ASP A CA 1
ATOM 741 C C . ASP A 1 203 ? 41.468 -7.726 7.438 1.00 84.45 203 ASP A C 1
ATOM 742 O O . ASP A 1 203 ? 42.332 -8.051 8.261 1.00 90.46 203 ASP A O 1
ATOM 747 N N . ALA A 1 204 ? 41.278 -6.450 7.062 1.00 74.43 204 ALA A N 1
ATOM 748 C CA . ALA A 1 204 ? 42.111 -5.363 7.546 1.00 66.67 204 ALA A CA 1
ATOM 749 C C . ALA A 1 204 ? 41.424 -4.611 8.679 1.00 68.41 204 ALA A C 1
ATOM 750 O O . ALA A 1 204 ? 40.194 -4.503 8.708 1.00 70.40 204 ALA A O 1
ATOM 752 N N . PRO A 1 205 ? 42.196 -4.087 9.630 1.00 67.97 205 PRO A N 1
ATOM 753 C CA . PRO A 1 205 ? 41.600 -3.265 10.689 1.00 62.89 205 PRO A CA 1
ATOM 754 C C . PRO A 1 205 ? 41.147 -1.913 10.157 1.00 57.54 205 PRO A C 1
ATOM 755 O O . PRO A 1 205 ? 41.808 -1.299 9.315 1.00 55.16 205 PRO A O 1
ATOM 759 N N . PHE A 1 206 ? 40.011 -1.452 10.671 1.00 51.13 206 PHE A N 1
ATOM 760 C CA . PHE A 1 206 ? 39.333 -0.258 10.185 1.00 57.10 206 PHE A CA 1
ATOM 761 C C . PHE A 1 206 ? 39.605 0.927 11.104 1.00 53.93 206 PHE A C 1
ATOM 762 O O . PHE A 1 206 ? 39.535 0.803 12.330 1.00 58.24 206 PHE A O 1
ATOM 770 N N . TRP A 1 207 ? 39.899 2.080 10.508 1.00 48.64 207 TRP A N 1
ATOM 771 C CA . TRP A 1 207 ? 40.254 3.280 11.254 1.00 49.10 207 TRP A CA 1
ATOM 772 C C . TRP A 1 207 ? 39.201 4.368 11.073 1.00 45.24 207 TRP A C 1
ATOM 773 O O . TRP A 1 207 ? 38.645 4.536 9.984 1.00 49.35 207 TRP A O 1
ATOM 784 N N . CYS A 1 208 ? 38.933 5.103 12.152 1.00 45.00 208 CYS A N 1
ATOM 785 C CA . CYS A 1 208 ? 38.152 6.333 12.088 1.00 38.15 208 CYS A CA 1
ATOM 786 C C . CYS A 1 208 ? 39.039 7.489 12.522 1.00 42.95 208 CYS A C 1
ATOM 787 O O . CYS A 1 208 ? 38.779 8.132 13.544 1.00 46.28 208 CYS A O 1
ATOM 790 N N . ASN A 1 209 ? 40.093 7.756 11.751 1.00 44.04 209 ASN A N 1
ATOM 791 C CA . ASN A 1 209 ? 41.213 8.578 12.192 1.00 44.52 209 ASN A CA 1
ATOM 792 C C . ASN A 1 209 ? 41.248 9.947 11.517 1.00 44.75 209 ASN A C 1
ATOM 793 O O . ASN A 1 209 ? 42.325 10.513 11.317 1.00 41.04 209 ASN A O 1
ATOM 798 N N . GLN A 1 210 ? 40.090 10.496 11.164 1.00 34.70 210 GLN A N 1
ATOM 799 C CA . GLN A 1 210 ? 40.062 11.781 10.481 1.00 39.93 210 GLN A CA 1
ATOM 800 C C . GLN A 1 210 ? 40.106 12.924 11.488 1.00 42.41 210 GLN A C 1
ATOM 801 O O . GLN A 1 210 ? 39.373 12.919 12.483 1.00 44.99 210 GLN A O 1
ATOM 807 N N . GLY A 1 211 ? 40.976 13.895 11.230 1.00 39.27 211 GLY A N 1
ATOM 808 C CA . GLY A 1 211 ? 41.000 15.135 11.981 1.00 38.57 211 GLY A CA 1
ATOM 809 C C . GLY A 1 211 ? 40.846 16.306 11.031 1.00 38.95 211 GLY A C 1
ATOM 810 O O . GLY A 1 211 ? 41.159 16.208 9.845 1.00 40.58 211 GLY A O 1
ATOM 811 N N . ALA A 1 212 ? 40.359 17.423 11.559 1.00 41.77 212 ALA A N 1
ATOM 812 C CA . ALA A 1 212 ? 40.046 18.552 10.694 1.00 40.10 212 ALA A CA 1
ATOM 813 C C . ALA A 1 212 ? 40.060 19.835 11.514 1.00 38.52 212 ALA A C 1
ATOM 814 O O . ALA A 1 212 ? 40.208 19.818 12.740 1.00 39.59 212 ALA A O 1
ATOM 816 N N . ALA A 1 213 ? 39.909 20.954 10.811 1.00 34.75 213 ALA A N 1
ATOM 817 C CA . ALA A 1 213 ? 39.911 22.277 11.407 1.00 39.46 213 ALA A CA 1
ATOM 818 C C . ALA A 1 213 ? 38.506 22.677 11.832 1.00 40.65 213 ALA A C 1
ATOM 819 O O . ALA A 1 213 ? 37.512 22.301 11.205 1.00 39.07 213 ALA A O 1
ATOM 821 N N . CYS A 1 214 ? 38.438 23.456 12.908 1.00 39.39 214 CYS A N 1
ATOM 822 C CA . CYS A 1 214 ? 37.178 23.948 13.442 1.00 39.45 214 CYS A CA 1
ATOM 823 C C . CYS A 1 214 ? 37.343 25.423 13.773 1.00 46.22 214 CYS A C 1
ATOM 824 O O . CYS A 1 214 ? 38.327 25.810 14.412 1.00 42.22 214 CYS A O 1
ATOM 827 N N . PHE A 1 215 ? 36.386 26.238 13.329 1.00 42.20 215 PHE A N 1
ATOM 828 C CA . PHE A 1 215 ? 36.418 27.683 13.526 1.00 45.07 215 PHE A CA 1
ATOM 829 C C . PHE A 1 215 ? 35.040 28.144 13.974 1.00 48.53 215 PHE A C 1
ATOM 830 O O . PHE A 1 215 ? 34.036 27.788 13.348 1.00 50.86 215 PHE A O 1
ATOM 838 N N . PHE A 1 216 ? 34.989 28.935 15.047 1.00 47.78 216 PHE A N 1
ATOM 839 C CA . PHE A 1 216 ? 33.713 29.393 15.580 1.00 49.17 216 PHE A CA 1
ATOM 840 C C . PHE A 1 216 ? 33.891 30.712 16.321 1.00 49.15 216 PHE A C 1
ATOM 841 O O . PHE A 1 216 ? 34.999 31.088 16.713 1.00 50.69 216 PHE A O 1
ATOM 849 N N . GLU A 1 217 ? 32.770 31.406 16.510 1.00 55.56 217 GLU A N 1
ATOM 850 C CA . GLU A 1 217 ? 32.765 32.690 17.197 1.00 52.71 217 GLU A CA 1
ATOM 851 C C . GLU A 1 217 ? 33.036 32.518 18.688 1.00 46.02 217 GLU A C 1
ATOM 852 O O . GLU A 1 217 ? 32.621 31.536 19.310 1.00 41.14 217 GLU A O 1
ATOM 858 N N . GLY A 1 218 ? 33.729 33.493 19.258 1.00 42.95 218 GLY A N 1
ATOM 859 C CA . GLY A 1 218 ? 33.896 33.586 20.702 1.00 43.66 218 GLY A CA 1
ATOM 860 C C . GLY A 1 218 ? 35.141 32.884 21.204 1.00 42.42 218 GLY A C 1
ATOM 861 O O . GLY A 1 218 ? 35.597 31.883 20.655 1.00 47.41 218 GLY A O 1
ATOM 862 N N . ILE A 1 219 ? 35.704 33.432 22.278 1.00 45.97 219 ILE A N 1
ATOM 863 C CA . ILE A 1 219 ? 36.811 32.819 23.006 1.00 53.05 219 ILE A CA 1
ATOM 864 C C . ILE A 1 219 ? 36.349 32.586 24.440 1.00 48.55 219 ILE A C 1
ATOM 865 O O . ILE A 1 219 ? 35.928 33.529 25.121 1.00 55.84 219 ILE A O 1
ATOM 870 N N . ASP A 1 220 ? 36.422 31.334 24.894 1.00 46.49 220 ASP A N 1
ATOM 871 C CA . ASP A 1 220 ? 36.012 30.960 26.251 1.00 48.97 220 ASP A CA 1
ATOM 872 C C . ASP A 1 220 ? 37.201 31.158 27.182 1.00 51.74 220 ASP A C 1
ATOM 873 O O . ASP A 1 220 ? 37.993 30.245 27.411 1.00 55.68 220 ASP A O 1
ATOM 878 N N . ASP A 1 221 ? 37.306 32.364 27.749 1.00 53.70 221 ASP A N 1
ATOM 879 C CA . ASP A 1 221 ? 38.475 32.728 28.548 1.00 52.40 221 ASP A CA 1
ATOM 880 C C . ASP A 1 221 ? 38.697 31.758 29.702 1.00 64.28 221 ASP A C 1
ATOM 881 O O . ASP A 1 221 ? 39.826 31.321 29.945 1.00 67.16 221 ASP A O 1
ATOM 886 N N . VAL A 1 222 ? 37.632 31.417 30.433 1.00 63.80 222 VAL A N 1
ATOM 887 C CA . VAL A 1 222 ? 37.774 30.556 31.607 1.00 62.26 222 VAL A CA 1
ATOM 888 C C . VAL A 1 222 ? 38.365 29.206 31.217 1.00 60.36 222 VAL A C 1
ATOM 889 O O . VAL A 1 222 ? 39.161 28.619 31.962 1.00 57.68 222 VAL A O 1
ATOM 893 N N . HIS A 1 223 ? 37.998 28.702 30.037 1.00 55.53 223 HIS A N 1
ATOM 894 C CA . HIS A 1 223 ? 38.476 27.394 29.600 1.00 53.90 223 HIS A CA 1
ATOM 895 C C . HIS A 1 223 ? 39.997 27.361 29.500 1.00 61.81 223 HIS A C 1
ATOM 896 O O . HIS A 1 223 ? 40.628 26.358 29.852 1.00 67.70 223 HIS A O 1
ATOM 903 N N . TRP A 1 224 ? 40.605 28.453 29.038 1.00 57.66 224 TRP A N 1
ATOM 904 C CA . TRP A 1 224 ? 42.040 28.490 28.785 1.00 58.88 224 TRP A CA 1
ATOM 905 C C . TRP A 1 224 ? 42.843 29.082 29.937 1.00 65.26 224 TRP A C 1
ATOM 906 O O . TRP A 1 224 ? 43.965 28.638 30.191 1.00 67.40 224 TRP A O 1
ATOM 917 N N . LYS A 1 225 ? 42.300 30.072 30.644 1.00 67.09 225 LYS A N 1
ATOM 918 C CA . LYS A 1 225 ? 43.049 30.752 31.694 1.00 66.29 225 LYS A CA 1
ATOM 919 C C . LYS A 1 225 ? 43.081 29.977 33.003 1.00 69.61 225 LYS A C 1
ATOM 920 O O . LYS A 1 225 ? 43.947 30.246 33.842 1.00 76.45 225 LYS A O 1
ATOM 926 N N . GLU A 1 226 ? 42.159 29.034 33.200 1.00 65.61 226 GLU A N 1
ATOM 927 C CA . GLU A 1 226 ? 42.092 28.279 34.445 1.00 66.40 226 GLU A CA 1
ATOM 928 C C . GLU A 1 226 ? 43.355 27.452 34.656 1.00 70.17 226 GLU A C 1
ATOM 929 O O . GLU A 1 226 ? 44.179 27.776 35.517 1.00 70.38 226 GLU A O 1
ATOM 931 N N . ASN A 1 227 ? 43.520 26.390 33.874 1.00 67.17 227 ASN A N 1
ATOM 932 C CA . ASN A 1 227 ? 44.655 25.486 33.999 1.00 67.26 227 ASN A CA 1
ATOM 933 C C . ASN A 1 227 ? 45.490 25.468 32.722 1.00 65.31 227 ASN A C 1
ATOM 934 O O . ASN A 1 227 ? 46.042 24.436 32.336 1.00 64.21 227 ASN A O 1
ATOM 939 N N . GLY A 1 228 ? 45.598 26.607 32.055 1.00 60.53 228 GLY A N 1
ATOM 940 C CA . GLY A 1 228 ? 46.322 26.696 30.798 1.00 57.53 228 GLY A CA 1
ATOM 941 C C . GLY A 1 228 ? 46.837 28.094 30.528 1.00 54.74 228 GLY A C 1
ATOM 942 O O . GLY A 1 228 ? 47.155 28.845 31.454 1.00 54.59 228 GLY A O 1
ATOM 943 N N . THR A 1 229 ? 46.905 28.447 29.244 1.00 54.99 229 THR A N 1
ATOM 944 C CA . THR A 1 229 ? 47.547 29.673 28.790 1.00 53.76 229 THR A CA 1
ATOM 945 C C . THR A 1 229 ? 46.625 30.438 27.849 1.00 53.27 229 THR A C 1
ATOM 946 O O . THR A 1 229 ? 45.953 29.842 27.002 1.00 55.85 229 THR A O 1
ATOM 950 N N . LEU A 1 230 ? 46.598 31.761 28.010 1.00 47.87 230 LEU A N 1
ATOM 951 C CA . LEU A 1 230 ? 45.893 32.665 27.100 1.00 47.41 230 LEU A CA 1
ATOM 952 C C . LEU A 1 230 ? 46.746 33.925 27.004 1.00 55.28 230 LEU A C 1
ATOM 953 O O . LEU A 1 230 ? 46.699 34.781 27.892 1.00 57.51 230 LEU A O 1
ATOM 958 N N . VAL A 1 231 ? 47.524 34.034 25.931 1.00 51.76 231 VAL A N 1
ATOM 959 C CA . VAL A 1 231 ? 48.458 35.138 25.758 1.00 50.04 231 VAL A CA 1
ATOM 960 C C . VAL A 1 231 ? 48.440 35.572 24.297 1.00 53.16 231 VAL A C 1
ATOM 961 O O . VAL A 1 231 ? 48.449 34.737 23.386 1.00 46.67 231 VAL A O 1
ATOM 965 N N . GLN A 1 232 ? 48.392 36.885 24.079 1.00 53.02 232 GLN A N 1
ATOM 966 C CA . GLN A 1 232 ? 48.501 37.425 22.732 1.00 46.92 232 GLN A CA 1
ATOM 967 C C . GLN A 1 232 ? 49.920 37.229 22.216 1.00 54.88 232 GLN A C 1
ATOM 968 O O . GLN A 1 232 ? 50.893 37.514 22.920 1.00 53.97 232 GLN A O 1
ATOM 974 N N . VAL A 1 233 ? 50.039 36.728 20.990 1.00 56.33 233 VAL A N 1
ATOM 975 C CA . VAL A 1 233 ? 51.345 36.531 20.378 1.00 48.89 233 VAL A CA 1
ATOM 976 C C . VAL A 1 233 ? 51.570 37.406 19.155 1.00 50.16 233 VAL A C 1
ATOM 977 O O . VAL A 1 233 ? 52.736 37.618 18.779 1.00 43.93 233 VAL A O 1
ATOM 981 N N . ALA A 1 234 ? 50.528 37.929 18.509 1.00 51.68 234 ALA A N 1
ATOM 982 C CA . ALA A 1 234 ? 50.776 38.741 17.321 1.00 53.00 234 ALA A CA 1
ATOM 983 C C . ALA A 1 234 ? 49.623 39.710 17.094 1.00 59.23 234 ALA A C 1
ATOM 984 O O . ALA A 1 234 ? 48.627 39.714 17.823 1.00 58.85 234 ALA A O 1
ATOM 986 N N . THR A 1 235 ? 49.789 40.551 16.073 1.00 54.17 235 THR A N 1
ATOM 987 C CA . THR A 1 235 ? 48.723 41.382 15.524 1.00 52.89 235 THR A CA 1
ATOM 988 C C . THR A 1 235 ? 48.917 41.426 14.017 1.00 49.59 235 THR A C 1
ATOM 989 O O . THR A 1 235 ? 49.963 41.876 13.540 1.00 46.69 235 THR A O 1
ATOM 993 N N . ILE A 1 236 ? 47.926 40.948 13.272 1.00 46.42 236 ILE A N 1
ATOM 994 C CA . ILE A 1 236 ? 48.037 40.830 11.827 1.00 47.99 236 ILE A CA 1
ATOM 995 C C . ILE A 1 236 ? 46.955 41.680 11.177 1.00 48.02 236 ILE A C 1
ATOM 996 O O . ILE A 1 236 ? 45.933 42.004 11.783 1.00 44.11 236 ILE A O 1
ATOM 1001 N N . SER A 1 237 ? 47.198 42.047 9.925 1.00 46.82 237 SER A N 1
ATOM 1002 C CA . SER A 1 237 ? 46.195 42.767 9.161 1.00 46.60 237 SER A CA 1
ATOM 1003 C C . SER A 1 237 ? 45.054 41.832 8.772 1.00 50.76 237 SER A C 1
ATOM 1004 O O . SER A 1 237 ? 45.188 40.603 8.778 1.00 44.58 237 SER A O 1
ATOM 1007 N N . GLY A 1 238 ? 43.910 42.433 8.439 1.00 42.99 238 GLY A N 1
ATOM 1008 C CA . GLY A 1 238 ? 42.811 41.649 7.904 1.00 44.25 238 GLY A CA 1
ATOM 1009 C C . GLY A 1 238 ? 43.205 40.903 6.645 1.00 50.50 238 GLY A C 1
ATOM 1010 O O . GLY A 1 238 ? 42.905 39.713 6.494 1.00 49.56 238 GLY A O 1
ATOM 1011 N N . ASN A 1 239 ? 43.910 41.587 5.739 1.00 44.79 239 ASN A N 1
ATOM 1012 C CA . ASN A 1 239 ? 44.420 40.963 4.523 1.00 47.98 239 ASN A CA 1
ATOM 1013 C C . ASN A 1 239 ? 45.129 39.649 4.833 1.00 51.54 239 ASN A C 1
ATOM 1014 O O . ASN A 1 239 ? 44.732 38.582 4.347 1.00 49.92 239 ASN A O 1
ATOM 1027 N N . PHE A 1 241 ? 44.983 37.831 7.481 1.00 41.72 241 PHE A N 1
ATOM 1028 C CA . PHE A 1 241 ? 43.982 36.890 7.971 1.00 44.38 241 PHE A CA 1
ATOM 1029 C C . PHE A 1 241 ? 43.254 36.228 6.813 1.00 46.91 241 PHE A C 1
ATOM 1030 O O . PHE A 1 241 ? 43.192 34.994 6.726 1.00 43.06 241 PHE A O 1
ATOM 1038 N N . ASN A 1 242 ? 42.719 37.041 5.895 1.00 41.46 242 ASN A N 1
ATOM 1039 C CA . ASN A 1 242 ? 41.979 36.493 4.764 1.00 37.54 242 ASN A CA 1
ATOM 1040 C C . ASN A 1 242 ? 42.834 35.478 4.021 1.00 44.89 242 ASN A C 1
ATOM 1041 O O . ASN A 1 242 ? 42.405 34.343 3.777 1.00 43.20 242 ASN A O 1
ATOM 1046 N N . GLN A 1 243 ? 44.080 35.856 3.716 1.00 41.89 243 GLN A N 1
ATOM 1047 C CA . GLN A 1 243 ? 44.985 34.938 3.038 1.00 38.06 243 GLN A CA 1
ATOM 1048 C C . GLN A 1 243 ? 45.152 33.664 3.851 1.00 44.91 243 GLN A C 1
ATOM 1049 O O . GLN A 1 243 ? 45.015 32.549 3.326 1.00 46.08 243 GLN A O 1
ATOM 1063 N N . ALA A 1 245 ? 43.094 32.433 5.959 1.00 40.60 245 ALA A N 1
ATOM 1064 C CA . ALA A 1 245 ? 41.848 31.688 5.827 1.00 42.79 245 ALA A CA 1
ATOM 1065 C C . ALA A 1 245 ? 41.906 30.764 4.621 1.00 44.70 245 ALA A C 1
ATOM 1066 O O . ALA A 1 245 ? 41.674 29.552 4.736 1.00 42.84 245 ALA A O 1
ATOM 1068 N N . LYS A 1 246 ? 42.282 31.315 3.464 1.00 41.31 246 LYS A N 1
ATOM 1069 C CA . LYS A 1 246 ? 42.318 30.507 2.254 1.00 45.89 246 LYS A CA 1
ATOM 1070 C C . LYS A 1 246 ? 43.198 29.285 2.460 1.00 46.08 246 LYS A C 1
ATOM 1071 O O . LYS A 1 246 ? 42.758 28.148 2.242 1.00 47.91 246 LYS A O 1
ATOM 1077 N N . TRP A 1 247 ? 44.416 29.498 2.971 1.00 42.05 247 TRP A N 1
ATOM 1078 C CA . TRP A 1 247 ? 45.324 28.378 3.189 1.00 45.20 247 TRP A CA 1
ATOM 1079 C C . TRP A 1 247 ? 44.668 27.315 4.061 1.00 44.86 247 TRP A C 1
ATOM 1080 O O . TRP A 1 247 ? 44.712 26.119 3.740 1.00 43.80 247 TRP A O 1
ATOM 1091 N N . VAL A 1 248 ? 44.009 27.746 5.145 1.00 38.37 248 VAL A N 1
ATOM 1092 C CA . VAL A 1 248 ? 43.368 26.798 6.056 1.00 38.61 248 VAL A CA 1
ATOM 1093 C C . VAL A 1 248 ? 42.446 25.875 5.274 1.00 42.21 248 VAL A C 1
ATOM 1094 O O . VAL A 1 248 ? 42.526 24.643 5.385 1.00 40.91 248 VAL A O 1
ATOM 1098 N N . LYS A 1 249 ? 41.599 26.464 4.423 1.00 40.57 249 LYS A N 1
ATOM 1099 C CA . LYS A 1 249 ? 40.665 25.663 3.644 1.00 38.98 249 LYS A CA 1
ATOM 1100 C C . LYS A 1 249 ? 41.410 24.602 2.847 1.00 39.81 249 LYS A C 1
ATOM 1101 O O . LYS A 1 249 ? 41.094 23.409 2.934 1.00 41.17 249 LYS A O 1
ATOM 1107 N N . GLN A 1 250 ? 42.452 25.013 2.115 1.00 39.94 250 GLN A N 1
ATOM 1108 C CA . GLN A 1 250 ? 43.235 24.042 1.357 1.00 45.43 250 GLN A CA 1
ATOM 1109 C C . GLN A 1 250 ? 43.770 22.960 2.279 1.00 42.07 250 GLN A C 1
ATOM 1110 O O . GLN A 1 250 ? 43.584 21.761 2.027 1.00 40.73 250 GLN A O 1
ATOM 1116 N N . ASP A 1 251 ? 44.387 23.377 3.390 1.00 38.30 251 ASP A N 1
ATOM 1117 C CA . ASP A 1 251 ? 44.923 22.426 4.354 1.00 36.86 251 ASP A CA 1
ATOM 1118 C C . ASP A 1 251 ? 43.832 21.483 4.825 1.00 37.67 251 ASP A C 1
ATOM 1119 O O . ASP A 1 251 ? 44.016 20.258 4.844 1.00 40.05 251 ASP A O 1
ATOM 1124 N N . ASN A 1 252 ? 42.653 22.038 5.127 1.00 37.56 252 ASN A N 1
ATOM 1125 C CA . ASN A 1 252 ? 41.570 21.230 5.660 1.00 43.19 252 ASN A CA 1
ATOM 1126 C C . ASN A 1 252 ? 41.157 20.144 4.677 1.00 44.90 252 ASN A C 1
ATOM 1127 O O . ASN A 1 252 ? 40.692 19.074 5.093 1.00 49.92 252 ASN A O 1
ATOM 1132 N N . GLU A 1 253 ? 41.336 20.374 3.380 1.00 42.49 253 GLU A N 1
ATOM 1133 C CA . GLU A 1 253 ? 40.931 19.368 2.415 1.00 49.51 253 GLU A CA 1
ATOM 1134 C C . GLU A 1 253 ? 42.060 18.458 1.969 1.00 47.84 253 GLU A C 1
ATOM 1135 O O . GLU A 1 253 ? 41.793 17.493 1.248 1.00 45.77 253 GLU A O 1
ATOM 1141 N N . THR A 1 254 ? 43.308 18.739 2.356 1.00 44.28 254 THR A N 1
ATOM 1142 C CA . THR A 1 254 ? 44.412 17.885 1.914 1.00 47.82 254 THR A CA 1
ATOM 1143 C C . THR A 1 254 ? 45.024 17.082 3.048 1.00 44.32 254 THR A C 1
ATOM 1144 O O . THR A 1 254 ? 45.429 15.928 2.836 1.00 51.00 254 THR A O 1
ATOM 1148 N N . GLY A 1 255 ? 45.078 17.643 4.258 1.00 41.64 255 GLY A N 1
ATOM 1149 C CA . GLY A 1 255 ? 45.508 16.899 5.434 1.00 37.92 255 GLY A CA 1
ATOM 1150 C C . GLY A 1 255 ? 44.314 16.387 6.212 1.00 43.28 255 GLY A C 1
ATOM 1151 O O . GLY A 1 255 ? 43.733 17.114 7.023 1.00 40.78 255 GLY A O 1
ATOM 1152 N N . ILE A 1 256 ? 43.939 15.133 5.981 1.00 41.41 256 ILE A N 1
ATOM 1153 C CA . ILE A 1 256 ? 42.632 14.648 6.400 1.00 41.00 256 ILE A CA 1
ATOM 1154 C C . ILE A 1 256 ? 42.673 13.721 7.611 1.00 43.13 256 ILE A C 1
ATOM 1155 O O . ILE A 1 256 ? 41.621 13.506 8.232 1.00 38.26 256 ILE A O 1
ATOM 1160 N N . TYR A 1 257 ? 43.826 13.165 7.970 1.00 43.66 257 TYR A N 1
ATOM 1161 C CA . TYR A 1 257 ? 43.881 12.181 9.040 1.00 41.84 257 TYR A CA 1
ATOM 1162 C C . TYR A 1 257 ? 44.776 12.658 10.176 1.00 40.50 257 TYR A C 1
ATOM 1163 O O . TYR A 1 257 ? 45.802 13.304 9.949 1.00 37.98 257 TYR A O 1
ATOM 1172 N N . TYR A 1 258 ? 44.355 12.338 11.400 1.00 42.83 258 TYR A N 1
ATOM 1173 C CA . TYR A 1 258 ? 45.052 12.689 12.631 1.00 42.07 258 TYR A CA 1
ATOM 1174 C C . TYR A 1 258 ? 46.015 11.571 13.016 1.00 48.11 258 TYR A C 1
ATOM 1175 O O . TYR A 1 258 ? 45.670 10.387 12.943 1.00 49.00 258 TYR A O 1
ATOM 1184 N N . GLU A 1 259 ? 47.224 11.949 13.431 1.00 45.00 259 GLU A N 1
ATOM 1185 C CA . GLU A 1 259 ? 48.237 10.988 13.855 1.00 49.90 259 GLU A CA 1
ATOM 1186 C C . GLU A 1 259 ? 48.827 11.424 15.189 1.00 46.25 259 GLU A C 1
ATOM 1187 O O . GLU A 1 259 ? 49.218 12.584 15.349 1.00 43.97 259 GLU A O 1
ATOM 1193 N N . THR A 1 260 ? 48.912 10.480 16.131 1.00 45.87 260 THR A N 1
ATOM 1194 C CA . THR A 1 260 ? 49.232 10.767 17.526 1.00 39.12 260 THR A CA 1
ATOM 1195 C C . THR A 1 260 ? 50.728 10.726 17.822 1.00 39.28 260 THR A C 1
ATOM 1196 O O . THR A 1 260 ? 51.246 11.632 18.484 1.00 47.31 260 THR A O 1
ATOM 1200 N N . TRP A 1 261 ? 51.440 9.707 17.340 1.00 45.19 261 TRP A N 1
ATOM 1201 C CA . TRP A 1 261 ? 52.787 9.409 17.819 1.00 48.57 261 TRP A CA 1
ATOM 1202 C C . TRP A 1 261 ? 53.852 10.216 17.085 1.00 42.08 261 TRP A C 1
ATOM 1203 O O . TRP A 1 261 ? 53.869 10.259 15.852 1.00 52.01 261 TRP A O 1
ATOM 1214 N N . ASN A 1 262 ? 54.745 10.840 17.850 1.00 45.51 262 ASN A N 1
ATOM 1215 C CA . ASN A 1 262 ? 56.041 11.278 17.346 1.00 44.92 262 ASN A CA 1
ATOM 1216 C C . ASN A 1 262 ? 57.034 10.150 17.596 1.00 44.88 262 ASN A C 1
ATOM 1217 O O . ASN A 1 262 ? 57.191 9.715 18.737 1.00 49.41 262 ASN A O 1
ATOM 1222 N N . VAL A 1 263 ? 57.699 9.671 16.549 1.00 45.07 263 VAL A N 1
ATOM 1223 C CA . VAL A 1 263 ? 58.629 8.551 16.671 1.00 44.54 263 VAL A CA 1
ATOM 1224 C C . VAL A 1 263 ? 60.045 9.070 16.467 1.00 52.51 263 VAL A C 1
ATOM 1225 O O . VAL A 1 263 ? 60.376 9.598 15.397 1.00 54.72 263 VAL A O 1
ATOM 1229 N N . LYS A 1 264 ? 60.882 8.910 17.490 1.00 58.17 264 LYS A N 1
ATOM 1230 C CA . LYS A 1 264 ? 62.243 9.424 17.488 1.00 53.13 264 LYS A CA 1
ATOM 1231 C C . LYS A 1 264 ? 63.206 8.306 17.869 1.00 55.62 264 LYS A C 1
ATOM 1232 O O . LYS A 1 264 ? 62.812 7.290 18.447 1.00 62.07 264 LYS A O 1
ATOM 1238 N N . ALA A 1 265 ? 64.484 8.507 17.539 1.00 57.24 265 ALA A N 1
ATOM 1239 C CA . ALA A 1 265 ? 65.498 7.500 17.838 1.00 58.59 265 ALA A CA 1
ATOM 1240 C C . ALA A 1 265 ? 65.859 7.475 19.321 1.00 60.50 265 ALA A C 1
ATOM 1241 O O . ALA A 1 265 ? 66.113 6.401 19.878 1.00 55.73 265 ALA A O 1
ATOM 1243 N N . SER A 1 266 ? 65.887 8.631 19.972 1.00 55.69 266 SER A N 1
ATOM 1244 C CA . SER A 1 266 ? 66.278 8.732 21.371 1.00 58.33 266 SER A CA 1
ATOM 1245 C C . SER A 1 266 ? 65.871 10.112 21.884 1.00 68.08 266 SER A C 1
ATOM 1246 O O . SER A 1 266 ? 65.647 11.026 21.085 1.00 69.19 266 SER A O 1
ATOM 1249 N N . PRO A 1 267 ? 65.766 10.283 23.207 1.00 66.43 267 PRO A N 1
ATOM 1250 C CA . PRO A 1 267 ? 65.447 11.612 23.755 1.00 66.82 267 PRO A CA 1
ATOM 1251 C C . PRO A 1 267 ? 66.585 12.614 23.651 1.00 68.17 267 PRO A C 1
ATOM 1252 O O . PRO A 1 267 ? 66.411 13.765 24.067 1.00 71.12 267 PRO A O 1
ATOM 1256 N N . GLU A 1 268 ? 67.734 12.214 23.114 1.00 70.19 268 GLU A N 1
ATOM 1257 C CA . GLU A 1 268 ? 68.876 13.102 22.986 1.00 72.58 268 GLU A CA 1
ATOM 1258 C C . GLU A 1 268 ? 68.580 14.231 22.001 1.00 75.13 268 GLU A C 1
ATOM 1259 O O . GLU A 1 268 ? 67.647 14.166 21.195 1.00 79.28 268 GLU A O 1
ATOM 1265 N N . LYS A 1 269 ? 69.391 15.282 22.081 1.00 78.76 269 LYS A N 1
ATOM 1266 C CA . LYS A 1 269 ? 69.339 16.353 21.097 1.00 78.31 269 LYS A CA 1
ATOM 1267 C C . LYS A 1 269 ? 70.153 15.958 19.872 1.00 82.65 269 LYS A C 1
ATOM 1268 O O . LYS A 1 269 ? 71.264 15.434 19.989 1.00 86.53 269 LYS A O 1
ATOM 1270 N N . GLY A 1 270 ? 69.590 16.207 18.691 1.00 70.61 270 GLY A N 1
ATOM 1271 C CA . GLY A 1 270 ? 70.193 15.747 17.460 1.00 64.31 270 GLY A CA 1
ATOM 1272 C C . GLY A 1 270 ? 69.852 14.323 17.085 1.00 64.50 270 GLY A C 1
ATOM 1273 O O . GLY A 1 270 ? 70.279 13.861 16.019 1.00 58.73 270 GLY A O 1
ATOM 1274 N N . ALA A 1 271 ? 69.104 13.613 17.927 1.00 68.69 271 ALA A N 1
ATOM 1275 C CA . ALA A 1 271 ? 68.674 12.262 17.600 1.00 56.95 271 ALA A CA 1
ATOM 1276 C C . ALA A 1 271 ? 67.750 12.282 16.387 1.00 57.03 271 ALA A C 1
ATOM 1277 O O . ALA A 1 271 ? 66.980 13.223 16.178 1.00 61.34 271 ALA A O 1
ATOM 1279 N N . GLU A 1 272 ? 67.836 11.228 15.579 1.00 50.94 272 GLU A N 1
ATOM 1280 C CA . GLU A 1 272 ? 67.092 11.179 14.328 1.00 52.04 272 GLU A CA 1
ATOM 1281 C C . GLU A 1 272 ? 65.603 10.962 14.580 1.00 55.59 272 GLU A C 1
ATOM 1282 O O . GLU A 1 272 ? 65.211 10.157 15.428 1.00 58.68 272 GLU A O 1
ATOM 1288 N N . THR A 1 273 ? 64.770 11.683 13.831 1.00 51.62 273 THR A N 1
ATOM 1289 C CA . THR A 1 273 ? 63.319 11.589 13.951 1.00 50.19 273 THR A CA 1
ATOM 1290 C C . THR A 1 273 ? 62.774 10.723 12.821 1.00 51.47 273 THR A C 1
ATOM 1291 O O . THR A 1 273 ? 63.024 11.000 11.644 1.00 55.15 273 THR A O 1
ATOM 1295 N N . TRP A 1 274 ? 62.027 9.678 13.181 1.00 51.04 274 TRP A N 1
ATOM 1296 C CA . TRP A 1 274 ? 61.433 8.788 12.191 1.00 54.68 274 TRP A CA 1
ATOM 1297 C C . TRP A 1 274 ? 60.088 9.293 11.685 1.00 56.72 274 TRP A C 1
ATOM 1298 O O . TRP A 1 274 ? 59.813 9.219 10.482 1.00 52.63 274 TRP A O 1
ATOM 1309 N N . PHE A 1 275 ? 59.242 9.803 12.581 1.00 53.00 275 PHE A N 1
ATOM 1310 C CA . PHE A 1 275 ? 57.898 10.232 12.224 1.00 53.32 275 PHE A CA 1
ATOM 1311 C C . PHE A 1 275 ? 57.505 11.451 13.043 1.00 54.44 275 PHE A C 1
ATOM 1312 O O . PHE A 1 275 ? 57.780 11.518 14.245 1.00 54.64 275 PHE A O 1
ATOM 1320 N N . ASP A 1 276 ? 56.859 12.409 12.386 1.00 48.65 276 ASP A N 1
ATOM 1321 C CA . ASP A 1 276 ? 56.244 13.546 13.053 1.00 44.20 276 ASP A CA 1
ATOM 1322 C C . ASP A 1 276 ? 54.748 13.300 13.184 1.00 44.83 276 ASP A C 1
ATOM 1323 O O . ASP A 1 276 ? 54.116 12.763 12.270 1.00 44.39 276 ASP A O 1
ATOM 1328 N N . SER A 1 277 ? 54.183 13.690 14.322 1.00 38.44 277 SER A N 1
ATOM 1329 C CA . SER A 1 277 ? 52.744 13.577 14.491 1.00 43.25 277 SER A CA 1
ATOM 1330 C C . SER A 1 277 ? 52.027 14.625 13.637 1.00 44.27 277 SER A C 1
ATOM 1331 O O . SER A 1 277 ? 52.642 15.509 13.035 1.00 47.25 277 SER A O 1
ATOM 1334 N N . TYR A 1 278 ? 50.698 14.512 13.585 1.00 39.94 278 TYR A N 1
ATOM 1335 C CA . TYR A 1 278 ? 49.854 15.439 12.821 1.00 42.50 278 TYR A CA 1
ATOM 1336 C C . TYR A 1 278 ? 48.585 15.668 13.642 1.00 44.30 278 TYR A C 1
ATOM 1337 O O . TYR A 1 278 ? 47.574 14.988 13.440 1.00 44.24 278 TYR A O 1
ATOM 1346 N N . ASP A 1 279 ? 48.644 16.632 14.554 1.00 42.42 279 ASP A N 1
ATOM 1347 C CA . ASP A 1 279 ? 47.605 16.825 15.562 1.00 42.81 279 ASP A CA 1
ATOM 1348 C C . ASP A 1 279 ? 47.282 18.314 15.653 1.00 49.06 279 ASP A C 1
ATOM 1349 O O . ASP A 1 279 ? 47.523 19.086 14.718 1.00 51.21 279 ASP A O 1
ATOM 1354 N N . CYS A 1 280 ? 46.735 18.733 16.801 1.00 50.23 280 CYS A N 1
ATOM 1355 C CA . CYS A 1 280 ? 46.306 20.120 16.974 1.00 47.41 280 CYS A CA 1
ATOM 1356 C C . CYS A 1 280 ? 47.498 21.069 17.028 1.00 50.95 280 CYS A C 1
ATOM 1357 O O . CYS A 1 280 ? 47.493 22.136 16.394 1.00 63.80 280 CYS A O 1
ATOM 1360 N N . SER A 1 281 ? 48.532 20.695 17.787 1.00 44.92 281 SER A N 1
ATOM 1361 C CA . SER A 1 281 ? 49.698 21.559 17.930 1.00 45.86 281 SER A CA 1
ATOM 1362 C C . SER A 1 281 ? 50.388 21.780 16.591 1.00 42.26 281 SER A C 1
ATOM 1363 O O . SER A 1 281 ? 50.786 22.907 16.267 1.00 41.05 281 SER A O 1
ATOM 1366 N N . LYS A 1 282 ? 50.529 20.717 15.794 1.00 40.30 282 LYS A N 1
ATOM 1367 C CA . LYS A 1 282 ? 51.122 20.860 14.470 1.00 40.88 282 LYS A CA 1
ATOM 1368 C C . LYS A 1 282 ? 50.299 21.788 13.586 1.00 42.58 282 LYS A C 1
ATOM 1369 O O . LYS A 1 282 ? 50.863 22.527 12.772 1.00 45.66 282 LYS A O 1
ATOM 1375 N N . PHE A 1 283 ? 48.973 21.774 13.732 1.00 40.34 283 PHE A N 1
ATOM 1376 C CA . PHE A 1 283 ? 48.150 22.716 12.982 1.00 45.94 283 PHE A CA 1
ATOM 1377 C C . PHE A 1 283 ? 48.431 24.149 13.409 1.00 45.28 283 PHE A C 1
ATOM 1378 O O . PHE A 1 283 ? 48.559 25.041 12.559 1.00 43.66 283 PHE A O 1
ATOM 1386 N N . VAL A 1 284 ? 48.517 24.393 14.719 1.00 40.93 284 VAL A N 1
ATOM 1387 C CA . VAL A 1 284 ? 48.834 25.738 15.196 1.00 38.93 284 VAL A CA 1
ATOM 1388 C C . VAL A 1 284 ? 50.175 26.195 14.629 1.00 37.07 284 VAL A C 1
ATOM 1389 O O . VAL A 1 284 ? 50.312 27.322 14.136 1.00 39.77 284 VAL A O 1
ATOM 1393 N N . LEU A 1 285 ? 51.177 25.312 14.665 1.00 39.06 285 LEU A N 1
ATOM 1394 C CA . LEU A 1 285 ? 52.500 25.671 14.162 1.00 38.81 285 LEU A CA 1
ATOM 1395 C C . LEU A 1 285 ? 52.468 25.938 12.663 1.00 40.68 285 LEU A C 1
ATOM 1396 O O . LEU A 1 285 ? 53.155 26.841 12.170 1.00 43.49 285 LEU A O 1
ATOM 1401 N N . ARG A 1 286 ? 51.675 25.162 11.921 1.00 41.67 286 ARG A N 1
ATOM 1402 C CA . ARG A 1 286 ? 51.520 25.408 10.492 1.00 37.68 286 ARG A CA 1
ATOM 1403 C C . ARG A 1 286 ? 50.908 26.781 10.236 1.00 39.38 286 ARG A C 1
ATOM 1404 O O . ARG A 1 286 ? 51.377 27.527 9.366 1.00 39.37 286 ARG A O 1
ATOM 1412 N N . THR A 1 287 ? 49.861 27.131 10.992 1.00 37.45 287 THR A N 1
ATOM 1413 C CA . THR A 1 287 ? 49.236 28.443 10.842 1.00 38.08 287 THR A CA 1
ATOM 1414 C C . THR A 1 287 ? 50.227 29.562 11.136 1.00 40.02 287 THR A C 1
ATOM 1415 O O . THR A 1 287 ? 50.290 30.555 10.400 1.00 39.99 287 THR A O 1
ATOM 1419 N N . PHE A 1 288 ? 51.022 29.414 12.200 1.00 40.75 288 PHE A N 1
ATOM 1420 C CA . PHE A 1 288 ? 51.964 30.470 12.561 1.00 44.90 288 PHE A CA 1
ATOM 1421 C C . PHE A 1 288 ? 53.082 30.601 11.530 1.00 44.88 288 PHE A C 1
ATOM 1422 O O . PHE A 1 288 ? 53.511 31.717 11.214 1.00 44.57 288 PHE A O 1
ATOM 1430 N N . ASN A 1 289 ? 53.564 29.478 10.989 1.00 42.28 289 ASN A N 1
ATOM 1431 C CA . ASN A 1 289 ? 54.545 29.547 9.910 1.00 42.82 289 ASN A CA 1
ATOM 1432 C C . ASN A 1 289 ? 53.966 30.244 8.683 1.00 45.53 289 ASN A C 1
ATOM 1433 O O . ASN A 1 289 ? 54.635 31.078 8.056 1.00 47.33 289 ASN A O 1
ATOM 1438 N N . LYS A 1 290 ? 52.718 29.920 8.330 1.00 43.84 290 LYS A N 1
ATOM 1439 C CA . LYS A 1 290 ? 52.073 30.580 7.199 1.00 44.31 290 LYS A CA 1
ATOM 1440 C C . LYS A 1 290 ? 51.943 32.082 7.432 1.00 47.32 290 LYS A C 1
ATOM 1441 O O . LYS A 1 290 ? 52.183 32.879 6.519 1.00 46.89 290 LYS A O 1
ATOM 1447 N N . LEU A 1 291 ? 51.561 32.488 8.646 1.00 42.82 291 LEU A N 1
ATOM 1448 C CA . LEU A 1 291 ? 51.495 33.915 8.949 1.00 42.31 291 LEU A CA 1
ATOM 1449 C C . LEU A 1 291 ? 52.872 34.555 8.858 1.00 51.52 291 LEU A C 1
ATOM 1450 O O . LEU A 1 291 ? 53.004 35.706 8.424 1.00 50.88 291 LEU A O 1
ATOM 1455 N N . ALA A 1 292 ? 53.911 33.824 9.265 1.00 53.35 292 ALA A N 1
ATOM 1456 C CA . ALA A 1 292 ? 55.269 34.338 9.133 1.00 48.68 292 ALA A CA 1
ATOM 1457 C C . ALA A 1 292 ? 55.632 34.554 7.670 1.00 52.23 292 ALA A C 1
ATOM 1458 O O . ALA A 1 292 ? 56.347 35.507 7.336 1.00 46.05 292 ALA A O 1
ATOM 1460 N N . GLU A 1 293 ? 55.142 33.681 6.781 1.00 49.19 293 GLU A N 1
ATOM 1461 C CA . GLU A 1 293 ? 55.373 33.870 5.350 1.00 46.87 293 GLU A CA 1
ATOM 1462 C C . GLU A 1 293 ? 54.830 35.212 4.873 1.00 51.34 293 GLU A C 1
ATOM 1463 O O . GLU A 1 293 ? 55.432 35.864 4.011 1.00 52.94 293 GLU A O 1
ATOM 1469 N N . PHE A 1 294 ? 53.688 35.640 5.419 1.00 48.07 294 PHE A N 1
ATOM 1470 C CA . PHE A 1 294 ? 53.086 36.912 5.034 1.00 47.57 294 PHE A CA 1
ATOM 1471 C C . PHE A 1 294 ? 53.823 38.111 5.614 1.00 52.46 294 PHE A C 1
ATOM 1472 O O . PHE A 1 294 ? 53.507 39.248 5.244 1.00 49.08 294 PHE A O 1
ATOM 1480 N N . GLY A 1 295 ? 54.783 37.891 6.510 1.00 44.04 295 GLY A N 1
ATOM 1481 C CA . GLY A 1 295 ? 55.501 38.967 7.154 1.00 42.62 295 GLY A CA 1
ATOM 1482 C C . GLY A 1 295 ? 55.080 39.260 8.577 1.00 51.10 295 GLY A C 1
ATOM 1483 O O . GLY A 1 295 ? 55.631 40.185 9.187 1.00 53.04 295 GLY A O 1
ATOM 1484 N N . ALA A 1 296 ? 54.124 38.512 9.123 1.00 48.05 296 ALA A N 1
ATOM 1485 C CA . ALA A 1 296 ? 53.682 38.753 10.489 1.00 50.26 296 ALA A CA 1
ATOM 1486 C C . ALA A 1 296 ? 54.836 38.548 11.463 1.00 51.92 296 ALA A C 1
ATOM 1487 O O . ALA A 1 296 ? 55.718 37.712 11.253 1.00 54.52 296 ALA A O 1
ATOM 1489 N N . GLU A 1 297 ? 54.821 39.331 12.539 1.00 55.96 297 GLU A N 1
ATOM 1490 C CA . GLU A 1 297 ? 55.900 39.366 13.520 1.00 53.71 297 GLU A CA 1
ATOM 1491 C C . GLU A 1 297 ? 55.343 38.959 14.880 1.00 55.59 297 GLU A C 1
ATOM 1492 O O . GLU A 1 297 ? 54.397 39.580 15.374 1.00 62.50 297 GLU A O 1
ATOM 1498 N N . PHE A 1 298 ? 55.929 37.927 15.485 1.00 50.69 298 PHE A N 1
ATOM 1499 C CA . PHE A 1 298 ? 55.458 37.389 16.754 1.00 51.81 298 PHE A CA 1
ATOM 1500 C C . PHE A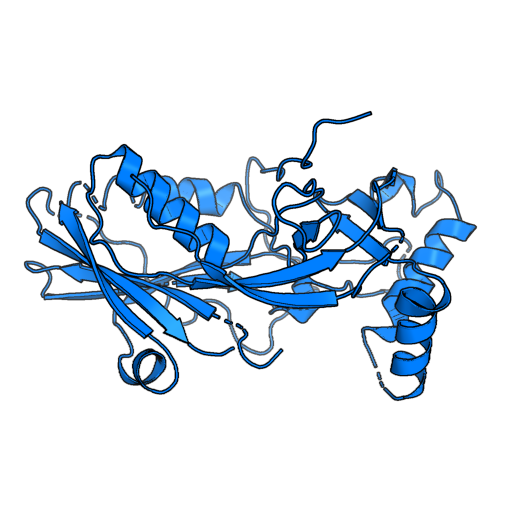 1 298 ? 56.239 37.978 17.923 1.00 56.56 298 PHE A C 1
ATOM 1501 O O . PHE A 1 298 ? 57.430 38.273 17.811 1.00 60.78 298 PHE A O 1
ATOM 1509 N N . LYS A 1 299 ? 55.549 38.158 19.050 1.00 53.07 299 LYS A N 1
ATOM 1510 C CA . LYS A 1 299 ? 56.224 38.505 20.299 1.00 52.72 299 LYS A CA 1
ATOM 1511 C C . LYS A 1 299 ? 57.168 37.374 20.715 1.00 63.34 299 LYS A C 1
ATOM 1512 O O . LYS A 1 299 ? 57.065 36.237 20.228 1.00 64.00 299 LYS A O 1
ATOM 1518 N N . ASN A 1 300 ? 58.103 37.693 21.613 1.00 64.22 300 ASN A N 1
ATOM 1519 C CA . ASN A 1 300 ? 59.050 36.682 22.062 1.00 75.63 300 ASN A CA 1
ATOM 1520 C C . ASN A 1 300 ? 58.589 36.157 23.410 1.00 64.96 300 ASN A C 1
ATOM 1521 O O . ASN A 1 300 ? 58.875 36.704 24.462 1.00 63.52 300 ASN A O 1
ATOM 1526 N N . ILE A 1 301 ? 57.833 35.066 23.350 1.00 61.21 301 ILE A N 1
ATOM 1527 C CA . ILE A 1 301 ? 57.238 34.422 24.506 1.00 60.01 301 ILE A CA 1
ATOM 1528 C C . ILE A 1 301 ? 57.590 32.945 24.419 1.00 62.87 301 ILE A C 1
ATOM 1529 O O . ILE A 1 301 ? 57.582 32.365 23.326 1.00 63.84 301 ILE A O 1
ATOM 1534 N N . GLU A 1 302 ? 57.923 32.344 25.553 1.00 62.46 302 GLU A N 1
ATOM 1535 C CA . GLU A 1 302 ? 58.183 30.909 25.565 1.00 61.63 302 GLU A CA 1
ATOM 1536 C C . GLU A 1 302 ? 56.892 30.159 25.252 1.00 52.59 302 GLU A C 1
ATOM 1537 O O . GLU A 1 302 ? 55.908 30.273 25.991 1.00 48.81 302 GLU A O 1
ATOM 1543 N N . THR A 1 303 ? 56.892 29.399 24.158 1.00 48.90 303 THR A N 1
ATOM 1544 C CA . THR A 1 303 ? 55.740 28.600 23.748 1.00 48.67 303 THR A CA 1
ATOM 1545 C C . THR A 1 303 ? 56.128 27.128 23.787 1.00 45.14 303 THR A C 1
ATOM 1546 O O . THR A 1 303 ? 56.913 26.664 22.954 1.00 44.67 303 THR A O 1
ATOM 1550 N N . ASN A 1 304 ? 55.588 26.396 24.755 1.00 46.81 304 ASN A N 1
ATOM 1551 C CA . ASN A 1 304 ? 55.846 24.972 24.891 1.00 47.94 304 ASN A CA 1
ATOM 1552 C C . ASN A 1 304 ? 54.634 24.174 24.432 1.00 47.34 304 ASN A C 1
ATOM 1553 O O . ASN A 1 304 ? 53.487 24.591 24.617 1.00 51.25 304 ASN A O 1
ATOM 1558 N N . TYR A 1 305 ? 54.900 23.020 23.831 1.00 47.35 305 TYR A N 1
ATOM 1559 C CA . TYR A 1 305 ? 53.855 22.139 23.340 1.00 50.08 305 TYR A CA 1
ATOM 1560 C C . TYR A 1 305 ? 54.040 20.740 23.911 1.00 50.52 305 TYR A C 1
ATOM 1561 O O . TYR A 1 305 ? 55.152 20.333 24.276 1.00 47.28 305 TYR A O 1
ATOM 1570 N N . THR A 1 306 ? 52.920 20.022 24.003 1.00 49.18 306 THR A N 1
ATOM 1571 C CA . THR A 1 306 ? 52.921 18.618 24.380 1.00 41.58 306 THR A CA 1
ATOM 1572 C C . THR A 1 306 ? 53.310 17.781 23.171 1.00 44.25 306 THR A C 1
ATOM 1573 O O . THR A 1 306 ? 52.827 18.018 22.059 1.00 45.78 306 THR A O 1
ATOM 1577 N N . ARG A 1 307 ? 54.200 16.817 23.381 1.00 47.83 307 ARG A N 1
ATOM 1578 C CA . ARG A 1 307 ? 54.577 15.887 22.327 1.00 43.89 307 ARG A CA 1
ATOM 1579 C C . ARG A 1 307 ? 54.682 14.498 22.933 1.00 46.03 307 ARG A C 1
ATOM 1580 O O . ARG A 1 307 ? 55.419 14.294 23.906 1.00 55.44 307 ARG A O 1
ATOM 1588 N N . ILE A 1 308 ? 53.919 13.563 22.375 1.00 41.53 308 ILE A N 1
ATOM 1589 C CA . ILE A 1 308 ? 53.925 12.172 22.811 1.00 42.57 308 ILE A CA 1
ATOM 1590 C C . ILE A 1 308 ? 54.904 11.402 21.932 1.00 42.64 308 ILE A C 1
ATOM 1591 O O . ILE A 1 308 ? 54.715 11.299 20.715 1.00 44.98 308 ILE A O 1
ATOM 1596 N N . PHE A 1 309 ? 55.948 10.859 22.549 1.00 50.00 309 PHE A N 1
ATOM 1597 C CA . PHE A 1 309 ? 57.071 10.253 21.848 1.00 51.44 309 PHE A CA 1
ATOM 1598 C C . PHE A 1 309 ? 57.135 8.749 22.087 1.00 49.59 309 PHE A C 1
ATOM 1599 O O . PHE A 1 309 ? 57.022 8.278 23.228 1.00 51.64 309 PHE A O 1
ATOM 1607 N N . LEU A 1 310 ? 57.314 8.014 20.991 1.00 45.25 310 LEU A N 1
ATOM 1608 C CA . LEU A 1 310 ? 57.804 6.645 20.980 1.00 46.80 310 LEU A CA 1
ATOM 1609 C C . LEU A 1 310 ? 59.278 6.659 20.596 1.00 51.98 310 LEU A C 1
ATOM 1610 O O . LEU A 1 310 ? 59.690 7.405 19.700 1.00 53.01 310 LEU A O 1
ATOM 1615 N N . TYR A 1 311 ? 60.070 5.834 21.272 1.00 54.19 311 TYR A N 1
ATOM 1616 C CA . TYR A 1 311 ? 61.5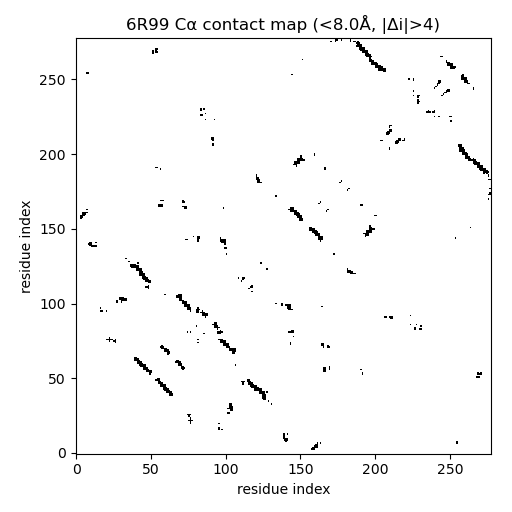01 5.739 21.016 1.00 54.07 311 TYR A CA 1
ATOM 1617 C C . TYR A 1 311 ? 61.807 4.351 20.477 1.00 59.91 311 TYR A C 1
ATOM 1618 O O . TYR A 1 311 ? 61.472 3.346 21.113 1.00 63.84 311 TYR A O 1
ATOM 1627 N N . SER A 1 312 ? 62.433 4.301 19.304 1.00 53.03 312 SER A N 1
ATOM 1628 C CA . SER A 1 312 ? 62.676 3.040 18.625 1.00 57.15 312 SER A CA 1
ATOM 1629 C C . SER A 1 312 ? 63.882 3.186 17.710 1.00 57.79 312 SER A C 1
ATOM 1630 O O . SER A 1 312 ? 64.394 4.287 17.489 1.00 58.32 312 SER A O 1
ATOM 1633 N N . GLY A 1 313 ? 64.337 2.053 17.184 1.00 54.93 313 GLY A N 1
ATOM 1634 C CA . GLY A 1 313 ? 65.331 2.041 16.135 1.00 54.12 313 GLY A CA 1
ATOM 1635 C C . GLY A 1 313 ? 64.719 2.428 14.803 1.00 58.93 313 GLY A C 1
ATOM 1636 O O . GLY A 1 313 ? 63.602 2.942 14.719 1.00 60.87 313 GLY A O 1
ATOM 1637 N N . GLU A 1 314 ? 65.471 2.168 13.739 1.00 54.08 314 GLU A N 1
ATOM 1638 C CA . GLU A 1 314 ? 64.999 2.519 12.405 1.00 51.16 314 GLU A CA 1
ATOM 1639 C C . GLU A 1 314 ? 63.783 1.669 12.055 1.00 58.30 314 GLU A C 1
ATOM 1640 O O . GLU A 1 314 ? 63.851 0.437 12.137 1.00 66.61 314 GLU A O 1
ATOM 1646 N N . PRO A 1 315 ? 62.659 2.277 11.686 1.00 59.12 315 PRO A N 1
ATOM 1647 C CA . PRO A 1 315 ? 61.467 1.488 11.362 1.00 52.58 315 PRO A CA 1
ATOM 1648 C C . PRO A 1 315 ? 61.633 0.723 10.058 1.00 58.24 315 PRO A C 1
ATOM 1649 O O . PRO A 1 315 ? 62.457 1.055 9.202 1.00 62.15 315 PRO A O 1
ATOM 1653 N N . THR A 1 316 ? 60.823 -0.325 9.923 1.00 62.70 316 THR A N 1
ATOM 1654 C CA . THR A 1 316 ? 60.787 -1.165 8.734 1.00 64.24 316 THR A CA 1
ATOM 1655 C C . THR A 1 316 ? 59.402 -1.069 8.105 1.00 62.66 316 THR A C 1
ATOM 1656 O O . THR A 1 316 ? 58.386 -1.126 8.809 1.00 60.62 316 THR A O 1
ATOM 1660 N N . TYR A 1 317 ? 59.365 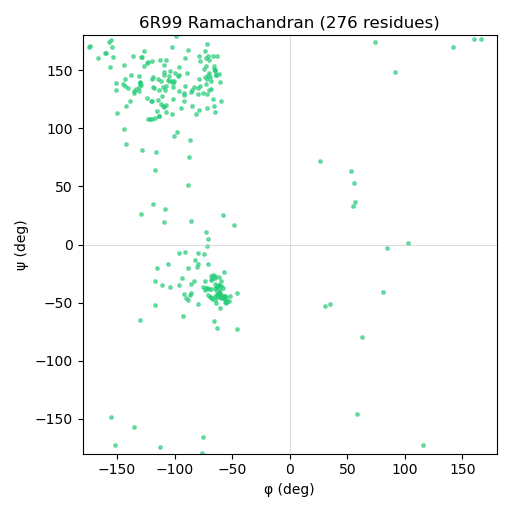-0.908 6.783 1.00 59.15 317 TYR A N 1
ATOM 1661 C CA . TYR A 1 317 ? 58.108 -0.803 6.053 1.00 62.46 317 TYR A CA 1
ATOM 1662 C C . TYR A 1 317 ? 57.514 -2.194 5.866 1.00 66.45 317 TYR A C 1
ATOM 1663 O O . TYR A 1 317 ? 58.112 -3.049 5.203 1.00 64.08 317 TYR A O 1
ATOM 1672 N N . LEU A 1 318 ? 56.343 -2.430 6.465 1.00 63.09 318 LEU A N 1
ATOM 1673 C CA . LEU A 1 318 ? 55.635 -3.700 6.318 1.00 57.32 318 LEU A CA 1
ATOM 1674 C C . LEU A 1 318 ? 54.647 -3.690 5.162 1.00 68.58 318 LEU A C 1
ATOM 1675 O O . LEU A 1 318 ? 54.566 -4.680 4.428 1.00 68.74 318 LEU A O 1
ATOM 1680 N N . GLY A 1 319 ? 53.886 -2.608 4.976 1.00 70.14 319 GLY A N 1
ATOM 1681 C CA . GLY A 1 319 ? 53.065 -2.543 3.779 1.00 65.99 319 GLY A CA 1
ATOM 1682 C C . GLY A 1 319 ? 51.689 -1.929 3.930 1.00 71.59 319 GLY A C 1
ATOM 1683 O O . GLY A 1 319 ? 51.224 -1.684 5.045 1.00 69.46 319 GLY A O 1
ATOM 1684 N N . ASN A 1 320 ? 51.025 -1.682 2.800 1.00 73.37 320 ASN A N 1
ATOM 1685 C CA . ASN A 1 320 ? 49.707 -1.070 2.828 1.00 69.91 320 ASN A CA 1
ATOM 1686 C C . ASN A 1 320 ? 48.653 -2.096 3.247 1.00 69.28 320 ASN A C 1
ATOM 1687 O O . ASN A 1 320 ? 48.952 -3.261 3.520 1.00 69.47 320 ASN A O 1
ATOM 1692 N N . GLU A 1 321 ? 47.389 -1.653 3.292 1.00 79.67 321 GLU A N 1
ATOM 1693 C CA . GLU A 1 321 ? 46.323 -2.467 3.876 1.00 76.42 321 GLU A CA 1
ATOM 1694 C C . GLU A 1 321 ? 46.006 -3.698 3.035 1.00 78.61 321 GLU A C 1
ATOM 1695 O O . GLU A 1 321 ? 45.599 -4.730 3.582 1.00 86.13 321 GLU A O 1
ATOM 1701 N N . THR A 1 322 ? 46.174 -3.621 1.714 1.00 80.50 322 THR A N 1
ATOM 1702 C CA . THR A 1 322 ? 45.964 -4.792 0.872 1.00 81.31 322 THR A CA 1
ATOM 1703 C C . THR A 1 322 ? 47.218 -5.641 0.721 1.00 81.78 322 THR A C 1
ATOM 1704 O O . THR A 1 322 ? 47.111 -6.822 0.373 1.00 87.93 322 THR A O 1
ATOM 1708 N N . SER A 1 323 ? 48.395 -5.073 0.976 1.00 77.83 323 SER A N 1
ATOM 1709 C CA . SER A 1 323 ? 49.636 -5.832 0.909 1.00 79.46 323 SER A CA 1
ATOM 1710 C C . SER A 1 323 ? 49.885 -6.667 2.156 1.00 84.72 323 SER A C 1
ATOM 1711 O O . SER A 1 323 ? 50.835 -7.458 2.173 1.00 88.75 323 SER A O 1
ATOM 1714 N N . VAL A 1 324 ? 49.061 -6.513 3.193 1.00 78.11 324 VAL A N 1
ATOM 1715 C CA . VAL A 1 324 ? 49.214 -7.237 4.449 1.00 80.07 324 VAL A CA 1
ATOM 1716 C C . VAL A 1 324 ? 48.012 -8.133 4.722 1.00 87.09 324 VAL A C 1
ATOM 1717 O O . VAL A 1 324 ? 48.162 -9.331 4.986 1.00 94.03 324 VAL A O 1
ATOM 1721 N N . PHE A 1 325 ? 46.810 -7.572 4.657 1.00 82.12 325 PHE A N 1
ATOM 1722 C CA . PHE A 1 325 ? 45.581 -8.304 4.919 1.00 82.68 325 PHE A CA 1
ATOM 1723 C C . PHE A 1 325 ? 44.853 -8.572 3.610 1.00 87.48 325 PHE A C 1
ATOM 1724 O O . PHE A 1 325 ? 44.820 -7.718 2.719 1.00 90.82 325 PHE A O 1
ATOM 1732 N N . GLY A 1 326 ? 44.269 -9.759 3.500 1.00 92.72 326 GLY A N 1
ATOM 1733 C CA . GLY A 1 326 ? 43.616 -10.170 2.283 1.00 101.07 326 GLY A CA 1
ATOM 1734 C C . GLY A 1 326 ? 44.315 -11.356 1.655 1.00 108.40 326 GLY A C 1
ATOM 1735 O O . GLY A 1 326 ? 45.236 -11.942 2.235 1.00 105.00 326 GLY A O 1
ATOM 1736 N N . PRO A 1 327 ? 43.888 -11.734 0.448 1.00 113.80 327 PRO A N 1
ATOM 1737 C CA . PRO A 1 327 ? 44.489 -12.920 -0.192 1.00 111.75 327 PRO A CA 1
ATOM 1738 C C . PRO A 1 327 ? 45.965 -12.751 -0.514 1.00 110.65 327 PRO A C 1
ATOM 1739 O O . PRO A 1 327 ? 46.778 -13.614 -0.156 1.00 108.75 327 PRO A O 1
ATOM 1743 N N . THR A 1 328 ? 46.338 -11.659 -1.180 1.00 109.31 328 THR A N 1
ATOM 1744 C CA . THR A 1 328 ? 47.731 -11.423 -1.564 1.00 107.99 328 THR A CA 1
ATOM 1745 C C . THR A 1 328 ? 48.441 -10.712 -0.416 1.00 107.12 328 THR A C 1
ATOM 1746 O O . THR A 1 328 ? 48.708 -9.509 -0.451 1.00 102.75 328 THR A O 1
ATOM 1748 N N . GLY A 1 329 ? 48.754 -11.482 0.622 1.00 107.82 329 GLY A N 1
ATOM 1749 C CA . GLY A 1 329 ? 49.424 -10.918 1.781 1.00 100.65 329 GLY A CA 1
ATOM 1750 C C . GLY A 1 329 ? 49.822 -11.996 2.762 1.00 100.00 329 GLY A C 1
ATOM 1751 O O . GLY A 1 329 ? 49.437 -13.162 2.636 1.00 96.48 329 GLY A O 1
ATOM 1752 N N . ASN A 1 330 ? 50.611 -11.578 3.751 1.00 103.58 330 ASN A N 1
ATOM 1753 C CA . ASN A 1 330 ? 51.066 -12.470 4.809 1.00 100.98 330 ASN A CA 1
ATOM 1754 C C . ASN A 1 330 ? 49.955 -12.690 5.830 1.00 100.01 330 ASN A C 1
ATOM 1755 O O . ASN A 1 330 ? 49.271 -11.748 6.240 1.00 95.16 330 ASN A O 1
ATOM 1760 N N . LYS A 1 331 ? 49.780 -13.946 6.239 1.00 94.09 331 LYS A N 1
ATOM 1761 C CA . LYS A 1 331 ? 48.761 -14.297 7.222 1.00 84.20 331 LYS A CA 1
ATOM 1762 C C . LYS A 1 331 ? 49.284 -14.184 8.650 1.00 81.98 331 LYS A C 1
ATOM 1763 O O . LYS A 1 331 ? 48.625 -13.588 9.511 1.00 84.43 331 LYS A O 1
ATOM 1769 N N . THR A 1 332 ? 50.466 -14.751 8.911 1.00 76.42 332 THR A N 1
ATOM 1770 C CA . THR A 1 332 ? 51.026 -14.725 10.259 1.00 80.09 332 THR A CA 1
ATOM 1771 C C . THR A 1 332 ? 51.243 -13.296 10.741 1.00 79.54 332 THR A C 1
ATOM 1772 O O . THR A 1 332 ? 50.952 -12.971 11.900 1.00 71.27 332 THR A O 1
ATOM 1776 N N . LEU A 1 333 ? 51.741 -12.422 9.863 1.00 78.16 333 LEU A N 1
ATOM 1777 C CA . LEU A 1 333 ? 51.981 -11.040 10.263 1.00 75.54 333 LEU A CA 1
ATOM 1778 C C . LEU A 1 333 ? 50.674 -10.276 10.435 1.00 70.34 333 LEU A C 1
ATOM 1779 O O . LEU A 1 333 ? 50.557 -9.437 11.334 1.00 71.16 333 LEU A O 1
ATOM 1784 N N . GLY A 1 334 ? 49.681 -10.543 9.584 1.00 62.76 334 GLY A N 1
ATOM 1785 C CA . GLY A 1 334 ? 48.388 -9.902 9.766 1.00 61.15 334 GLY A CA 1
ATOM 1786 C C . GLY A 1 334 ? 47.758 -10.258 11.098 1.00 61.28 334 GLY A C 1
ATOM 1787 O O . GLY A 1 334 ? 47.228 -9.395 11.809 1.00 58.89 334 GLY A O 1
ATOM 1788 N N . LEU A 1 335 ? 47.823 -11.540 11.462 1.00 68.82 335 LEU A N 1
ATOM 1789 C CA . LEU A 1 335 ? 47.321 -11.954 12.766 1.00 66.42 335 LEU A CA 1
ATOM 1790 C C . LEU A 1 335 ? 48.188 -11.400 13.890 1.00 67.03 335 LEU A C 1
ATOM 1791 O O . LEU A 1 335 ? 47.699 -11.194 15.007 1.00 62.18 335 LEU A O 1
ATOM 1796 N N . ALA A 1 336 ? 49.467 -11.140 13.610 1.00 59.80 336 ALA A N 1
ATOM 1797 C CA . ALA A 1 336 ? 50.339 -10.523 14.604 1.00 62.90 336 ALA A CA 1
ATOM 1798 C C . ALA A 1 336 ? 49.919 -9.085 14.885 1.00 66.58 336 ALA A C 1
ATOM 1799 O O . ALA A 1 336 ? 49.824 -8.669 16.046 1.00 70.00 336 ALA A O 1
ATOM 1801 N N . ILE A 1 337 ? 49.662 -8.309 13.829 1.00 60.06 337 ILE A N 1
ATOM 1802 C CA . ILE A 1 337 ? 49.193 -6.938 14.007 1.00 59.71 337 ILE A CA 1
ATOM 1803 C C . ILE A 1 337 ? 47.847 -6.928 14.717 1.00 56.58 337 ILE A C 1
ATOM 1804 O O . ILE A 1 337 ? 47.610 -6.113 15.617 1.00 56.90 337 ILE A O 1
ATOM 1809 N N . LYS A 1 338 ? 46.948 -7.840 14.332 1.00 62.55 338 LYS A N 1
ATOM 1810 C CA . LYS A 1 338 ? 45.651 -7.927 15.000 1.00 62.25 338 LYS A CA 1
ATOM 1811 C C . LYS A 1 338 ? 45.817 -8.229 16.486 1.00 68.27 338 LYS A C 1
ATOM 1812 O O . LYS A 1 338 ? 45.166 -7.608 17.338 1.00 68.97 338 LYS A O 1
ATOM 1818 N N . ARG A 1 339 ? 46.692 -9.185 16.817 1.00 66.96 339 ARG A N 1
ATOM 1819 C CA . ARG A 1 339 ? 46.938 -9.515 18.217 1.00 69.07 339 ARG A CA 1
ATOM 1820 C C . ARG A 1 339 ? 47.574 -8.348 18.959 1.00 66.36 339 ARG A C 1
ATOM 1821 O O . ARG A 1 339 ? 47.383 -8.202 20.173 1.00 64.04 339 ARG A O 1
ATOM 1829 N N . PHE A 1 340 ? 48.329 -7.507 18.249 1.00 66.22 340 PHE A N 1
ATOM 1830 C CA . PHE A 1 340 ? 48.909 -6.323 18.872 1.00 59.84 340 PHE A CA 1
ATOM 1831 C C . PHE A 1 340 ? 47.844 -5.271 19.155 1.00 58.03 340 PHE A C 1
ATOM 1832 O O . PHE A 1 340 ? 47.897 -4.589 20.185 1.00 57.61 340 PHE A O 1
ATOM 1840 N N . TYR A 1 341 ? 46.866 -5.127 18.258 1.00 54.40 341 TYR A N 1
ATOM 1841 C CA . TYR A 1 341 ? 45.885 -4.055 18.392 1.00 56.27 341 TYR A CA 1
ATOM 1842 C C . TYR A 1 341 ? 44.747 -4.416 19.338 1.00 56.26 341 TYR A C 1
ATOM 1843 O O . TYR A 1 341 ? 44.200 -3.527 20.001 1.00 55.02 341 TYR A O 1
ATOM 1852 N N . TYR A 1 342 ? 44.386 -5.697 19.417 1.00 67.52 342 TYR A N 1
ATOM 1853 C CA . TYR A 1 342 ? 43.228 -6.114 20.208 1.00 69.44 342 TYR A CA 1
ATOM 1854 C C . TYR A 1 342 ? 43.218 -5.610 21.651 1.00 65.28 342 TYR A C 1
ATOM 1855 O O . TYR A 1 342 ? 42.148 -5.166 22.104 1.00 62.54 342 TYR A O 1
ATOM 1864 N N . PRO A 1 343 ? 44.316 -5.645 22.419 1.00 64.12 343 PRO A N 1
ATOM 1865 C CA . PRO A 1 343 ? 44.220 -5.201 23.822 1.00 59.25 343 PRO A CA 1
ATOM 1866 C C . PRO A 1 343 ? 43.883 -3.730 23.987 1.00 59.50 343 PRO A C 1
ATOM 1867 O O . PRO A 1 343 ? 43.294 -3.357 25.010 1.00 64.44 343 PRO A O 1
ATOM 1871 N N . PHE A 1 344 ? 44.234 -2.882 23.020 1.00 62.51 344 PHE A N 1
ATOM 1872 C CA . PHE A 1 344 ? 44.024 -1.444 23.163 1.00 63.64 344 PHE A CA 1
ATOM 1873 C C . PHE A 1 344 ? 42.558 -1.040 23.093 1.00 65.56 344 PHE A C 1
ATOM 1874 O O . PHE A 1 344 ? 42.262 0.159 23.116 1.00 61.69 344 PHE A O 1
ATOM 1882 N N . LYS A 1 345 ? 41.639 -2.003 23.013 1.00 77.33 345 LYS A N 1
ATOM 1883 C CA . LYS A 1 345 ? 40.224 -1.701 22.905 1.00 78.28 345 LYS A CA 1
ATOM 1884 C C . LYS A 1 345 ? 39.412 -2.825 23.518 1.00 85.82 345 LYS A C 1
ATOM 1885 O O . LYS A 1 345 ? 39.763 -3.999 23.340 1.00 83.85 345 LYS A O 1
ATOM 1891 N N . PRO A 1 346 ? 38.344 -2.512 24.254 1.00 94.95 346 PRO A N 1
ATOM 1892 C CA . PRO A 1 346 ? 37.399 -3.544 24.697 1.00 87.96 346 PRO A CA 1
ATOM 1893 C C . PRO A 1 346 ? 36.430 -3.944 23.584 1.00 81.91 346 PRO A C 1
ATOM 1894 O O . PRO A 1 346 ? 36.287 -5.136 23.306 1.00 76.36 346 PRO A O 1
ATOM 1898 N N . PHE A 1 353 ? 40.469 -5.721 31.714 1.00 73.60 353 PHE A N 1
ATOM 1899 C CA . PHE A 1 353 ? 41.464 -4.662 31.578 1.00 72.90 353 PHE A CA 1
ATOM 1900 C C . PHE A 1 353 ? 42.872 -5.190 31.854 1.00 74.03 353 PHE A C 1
ATOM 1901 O O . PHE A 1 353 ? 43.717 -5.181 30.959 1.00 70.98 353 PHE A O 1
ATOM 1909 N N . LEU A 1 354 ? 43.112 -5.619 33.097 1.00 71.51 354 LEU A N 1
ATOM 1910 C CA . LEU A 1 354 ? 44.447 -6.043 33.512 1.00 60.91 354 LEU A CA 1
ATOM 1911 C C . LEU A 1 354 ? 45.099 -6.958 32.482 1.00 63.43 354 LEU A C 1
ATOM 1912 O O . LEU A 1 354 ? 46.295 -6.826 32.189 1.00 62.78 354 LEU A O 1
ATOM 1917 N N . LEU A 1 355 ? 44.325 -7.885 31.914 1.00 59.64 355 LEU A N 1
ATOM 1918 C CA . LEU A 1 355 ? 44.853 -8.756 30.870 1.00 66.88 355 LEU A CA 1
ATOM 1919 C C . LEU A 1 355 ? 45.387 -7.936 29.701 1.00 66.00 355 LEU A C 1
ATOM 1920 O O . LEU A 1 355 ? 46.493 -8.186 29.203 1.00 66.18 355 LEU A O 1
ATOM 1925 N N . SER A 1 356 ? 44.619 -6.933 29.266 1.00 57.28 356 SER A N 1
ATOM 1926 C CA . SER A 1 356 ? 45.069 -6.080 28.170 1.00 57.13 356 SER A CA 1
ATOM 1927 C C . SER A 1 356 ? 46.321 -5.304 28.556 1.00 56.02 356 SER A C 1
ATOM 1928 O O . SER A 1 356 ? 47.234 -5.141 27.739 1.00 61.29 356 SER A O 1
ATOM 1931 N N . LEU A 1 357 ? 46.388 -4.827 29.801 1.00 54.20 357 LEU A N 1
ATOM 1932 C CA . LEU A 1 357 ? 47.572 -4.108 30.259 1.00 52.85 357 LEU A CA 1
ATOM 1933 C C . LEU A 1 357 ? 48.814 -4.990 30.204 1.00 60.01 357 LEU A C 1
ATOM 1934 O O . LEU A 1 357 ? 49.892 -4.534 29.801 1.00 60.55 357 LEU A O 1
ATOM 1939 N N . LEU A 1 358 ? 48.683 -6.261 30.600 1.00 56.20 358 LEU A N 1
ATOM 1940 C CA . LEU A 1 358 ? 49.829 -7.164 30.554 1.00 53.04 358 LEU A CA 1
ATOM 1941 C C . LEU A 1 358 ? 50.217 -7.503 29.120 1.00 57.09 358 LEU A C 1
ATOM 1942 O O . LEU A 1 358 ? 51.410 -7.618 28.807 1.00 59.85 358 LEU A O 1
ATOM 1947 N N . GLN A 1 359 ? 49.228 -7.686 28.238 1.00 52.98 359 GLN A N 1
ATOM 1948 C CA . GLN A 1 359 ? 49.538 -7.911 26.829 1.00 58.51 359 GLN A CA 1
ATOM 1949 C C . GLN 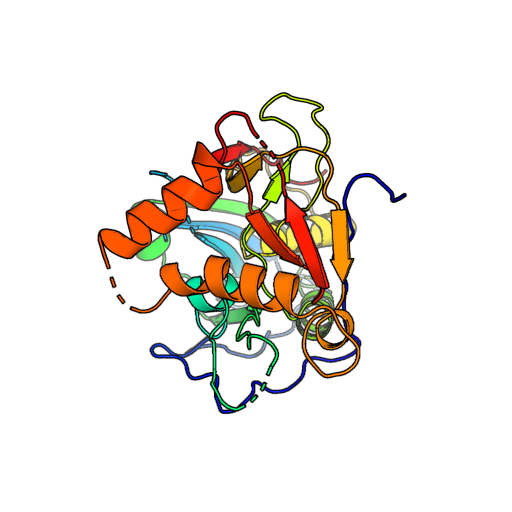A 1 359 ? 50.312 -6.731 26.255 1.00 60.01 359 GLN A C 1
ATOM 1950 O O . GLN A 1 359 ? 51.326 -6.905 25.564 1.00 55.54 359 GLN A O 1
ATOM 1956 N N . ILE A 1 360 ? 49.851 -5.515 26.551 1.00 57.67 360 ILE A N 1
ATOM 1957 C CA . ILE A 1 360 ? 50.497 -4.317 26.031 1.00 58.66 360 ILE A CA 1
ATOM 1958 C C . ILE A 1 360 ? 51.910 -4.186 26.582 1.00 60.16 360 ILE A C 1
ATOM 1959 O O . ILE A 1 360 ? 52.850 -3.869 25.843 1.00 58.06 360 ILE A O 1
ATOM 1964 N N . PHE A 1 361 ? 52.088 -4.431 27.883 1.00 52.19 361 PHE A N 1
ATOM 1965 C CA . PHE A 1 361 ? 53.423 -4.330 28.461 1.00 53.27 361 PHE A CA 1
ATOM 1966 C C . PHE A 1 361 ? 54.361 -5.377 27.885 1.00 53.27 361 PHE A C 1
ATOM 1967 O O . PHE A 1 361 ? 55.557 -5.116 27.716 1.00 58.79 361 PHE A O 1
ATOM 1975 N N . ASP A 1 362 ? 53.843 -6.560 27.569 1.00 50.51 362 ASP A N 1
ATOM 1976 C CA . ASP A 1 362 ? 54.712 -7.594 27.030 1.00 58.62 362 ASP A CA 1
ATOM 1977 C C . ASP A 1 362 ? 55.102 -7.301 25.588 1.00 59.20 362 ASP A C 1
ATOM 1978 O O . ASP A 1 362 ? 56.248 -7.539 25.190 1.00 60.02 362 ASP A O 1
ATOM 1983 N N . ALA A 1 363 ? 54.161 -6.796 24.786 1.00 56.30 363 ALA A N 1
ATOM 1984 C CA . ALA A 1 363 ? 54.488 -6.450 23.408 1.00 51.87 363 ALA A CA 1
ATOM 1985 C C . ALA A 1 363 ? 55.438 -5.258 23.350 1.00 54.67 363 ALA A C 1
ATOM 1986 O O . ALA A 1 363 ? 56.427 -5.275 22.609 1.00 55.21 363 ALA A O 1
ATOM 1988 N N . VAL A 1 364 ? 55.163 -4.222 24.143 1.00 53.36 364 VAL A N 1
ATOM 1989 C CA . VAL A 1 364 ? 55.878 -2.959 23.993 1.00 63.11 364 VAL A CA 1
ATOM 1990 C C . VAL A 1 364 ? 57.180 -2.959 24.787 1.00 65.86 364 VAL A C 1
ATOM 1991 O O . VAL A 1 364 ? 58.220 -2.507 24.292 1.00 67.74 364 VAL A O 1
ATOM 1995 N N . ILE A 1 365 ? 57.157 -3.453 26.023 1.00 61.26 365 ILE A N 1
ATOM 1996 C CA . ILE A 1 365 ? 58.335 -3.377 26.880 1.00 59.43 365 ILE A CA 1
ATOM 1997 C C . ILE A 1 365 ? 59.180 -4.637 26.742 1.00 69.90 365 ILE A C 1
ATOM 1998 O O . ILE A 1 365 ? 60.344 -4.572 26.327 1.00 68.51 365 ILE A O 1
ATOM 2003 N N . VAL A 1 366 ? 58.601 -5.789 27.092 1.00 65.65 366 VAL A N 1
ATOM 2004 C CA . VAL A 1 366 ? 59.369 -7.033 27.128 1.00 58.43 366 VAL A CA 1
ATOM 2005 C C . VAL A 1 366 ? 59.922 -7.359 25.746 1.00 57.46 366 VAL A C 1
ATOM 2006 O O . VAL A 1 366 ? 61.132 -7.547 25.570 1.00 58.86 366 VAL A O 1
ATOM 2010 N N . HIS A 1 367 ? 59.048 -7.415 24.744 1.00 56.36 367 HIS A N 1
ATOM 2011 C CA . HIS A 1 367 ? 59.441 -7.798 23.396 1.00 55.96 367 HIS A CA 1
ATOM 2012 C C . HIS A 1 367 ? 59.835 -6.612 22.523 1.00 63.18 367 HIS A C 1
ATOM 2013 O O . HIS A 1 367 ? 60.307 -6.826 21.400 1.00 56.30 367 HIS A O 1
ATOM 2020 N N . LYS A 1 368 ? 59.661 -5.381 23.012 1.00 63.25 368 LYS A N 1
ATOM 2021 C CA . LYS A 1 368 ? 60.138 -4.173 22.334 1.00 63.43 368 LYS A CA 1
ATOM 2022 C C . LYS A 1 368 ? 59.594 -4.078 20.909 1.00 64.67 368 LYS A C 1
ATOM 2023 O O . LYS A 1 368 ? 60.342 -3.916 19.942 1.00 67.71 368 LYS A O 1
ATOM 2029 N N . GLN A 1 369 ? 58.274 -4.176 20.782 1.00 57.78 369 GLN A N 1
ATOM 2030 C CA . GLN A 1 369 ? 57.621 -4.174 19.482 1.00 66.06 369 GLN A CA 1
ATOM 2031 C C . GLN A 1 369 ? 56.465 -3.184 19.470 1.00 66.14 369 GLN A C 1
ATOM 2032 O O . GLN A 1 369 ? 55.672 -3.127 20.416 1.00 53.05 369 GLN A O 1
ATOM 2038 N N . PHE A 1 370 ? 56.382 -2.401 18.393 1.00 61.34 370 PHE A N 1
ATOM 2039 C CA . PHE A 1 370 ? 55.245 -1.525 18.149 1.00 58.14 370 PHE A CA 1
ATOM 2040 C C . PHE A 1 370 ? 54.866 -1.615 16.679 1.00 55.87 370 PHE A C 1
ATOM 2041 O O . PHE A 1 370 ? 55.726 -1.794 15.816 1.00 58.10 370 PHE A O 1
ATOM 2049 N N . TYR A 1 371 ? 53.572 -1.507 16.395 1.00 53.43 371 TYR A N 1
ATOM 2050 C CA . TYR A 1 371 ? 53.074 -1.501 15.025 1.00 57.55 371 TYR A CA 1
ATOM 2051 C C . TYR A 1 371 ? 52.445 -0.145 14.749 1.00 57.81 371 TYR A C 1
ATOM 2052 O O . TYR A 1 371 ? 51.437 0.214 15.368 1.00 55.69 371 TYR A O 1
ATOM 2061 N N . LEU A 1 372 ? 53.043 0.606 13.827 1.00 56.22 372 LEU A N 1
ATOM 2062 C CA . LEU A 1 372 ? 52.682 1.997 13.586 1.00 54.09 372 LEU A CA 1
ATOM 2063 C C . LEU A 1 372 ? 51.927 2.124 12.270 1.00 54.54 372 LEU A C 1
ATOM 2064 O O . LEU A 1 372 ? 52.460 1.789 11.205 1.00 53.95 372 LEU A O 1
ATOM 2069 N N . PHE A 1 373 ? 50.693 2.611 12.354 1.00 56.09 373 PHE A N 1
ATOM 2070 C CA . PHE A 1 373 ? 49.913 3.016 11.192 1.00 54.76 373 PHE A CA 1
ATOM 2071 C C . PHE A 1 373 ? 50.284 4.452 10.839 1.00 50.14 373 PHE A C 1
ATOM 2072 O O . PHE A 1 373 ? 50.110 5.359 11.660 1.00 44.36 373 PHE A O 1
ATOM 2080 N N . TYR A 1 374 ? 50.805 4.655 9.631 1.00 48.25 374 TYR A N 1
ATOM 2081 C CA . TYR A 1 374 ? 51.212 5.982 9.185 1.00 52.18 374 TYR A CA 1
ATOM 2082 C C . TYR A 1 374 ? 51.069 6.060 7.675 1.00 49.15 374 TYR A C 1
ATOM 2083 O O . TYR A 1 374 ? 51.515 5.154 6.966 1.00 55.54 374 TYR A O 1
ATOM 2092 N N . ASN A 1 375 ? 50.454 7.144 7.191 1.00 47.73 375 ASN A N 1
ATOM 2093 C CA . ASN A 1 375 ? 50.178 7.325 5.762 1.00 46.06 375 ASN A CA 1
ATOM 2094 C C . ASN A 1 375 ? 49.386 6.152 5.198 1.00 49.69 375 ASN A C 1
ATOM 2095 O O . ASN A 1 375 ? 49.557 5.771 4.036 1.00 47.98 375 ASN A O 1
ATOM 2100 N N . PHE A 1 376 ? 48.520 5.571 6.031 1.00 49.15 376 PHE A N 1
ATOM 2101 C CA . PHE A 1 376 ? 47.722 4.401 5.663 1.00 55.29 376 PHE A CA 1
ATOM 2102 C C . PHE A 1 376 ? 48.615 3.245 5.218 1.00 56.98 376 PHE A C 1
ATOM 2103 O O . PHE A 1 376 ? 48.285 2.492 4.300 1.00 57.22 376 PHE A O 1
ATOM 2111 N N . GLU A 1 377 ? 49.763 3.115 5.880 1.00 50.27 377 GLU A N 1
ATOM 2112 C CA . GLU A 1 377 ? 50.671 1.995 5.688 1.00 57.05 377 GLU A CA 1
ATOM 2113 C C . GLU A 1 377 ? 51.139 1.519 7.056 1.00 57.46 377 GLU A C 1
ATOM 2114 O O . GLU A 1 377 ? 51.018 2.231 8.056 1.00 59.46 377 GLU A O 1
ATOM 2120 N N . TYR A 1 378 ? 51.668 0.299 7.097 1.00 58.08 378 TYR A N 1
ATOM 2121 C CA . TYR A 1 378 ? 52.050 -0.346 8.346 1.00 52.23 378 TYR A CA 1
ATOM 2122 C C . TYR A 1 378 ? 53.563 -0.463 8.438 1.00 54.55 378 TYR A C 1
ATOM 2123 O O . TYR A 1 378 ? 54.211 -0.979 7.514 1.00 60.54 378 TYR A O 1
ATOM 2132 N N . TRP A 1 379 ? 54.109 0.018 9.560 1.00 49.40 379 TRP A N 1
ATOM 2133 C CA . TRP A 1 379 ? 55.527 -0.016 9.884 1.00 55.17 379 TRP A CA 1
ATOM 2134 C C . TRP A 1 379 ? 55.747 -0.736 11.210 1.00 55.34 379 TRP A C 1
ATOM 2135 O O . TRP A 1 379 ? 54.850 -0.811 12.056 1.00 48.03 379 TRP A O 1
ATOM 2146 N N . PHE A 1 380 ? 56.963 -1.248 11.398 1.00 52.53 380 PHE A N 1
ATOM 2147 C CA . PHE A 1 380 ? 57.369 -1.879 12.649 1.00 60.32 380 PHE A CA 1
ATOM 2148 C C . PHE A 1 380 ? 58.358 -0.983 13.385 1.00 57.17 380 PHE A C 1
ATOM 2149 O O . PHE A 1 380 ? 59.321 -0.491 12.790 1.00 53.08 380 PHE A O 1
ATOM 2157 N N . LEU A 1 381 ? 58.128 -0.800 14.683 1.00 55.76 381 LEU A N 1
ATOM 2158 C CA . LEU A 1 381 ? 58.985 0.014 15.536 1.00 57.11 381 LEU A CA 1
ATOM 2159 C C . LEU A 1 381 ? 59.680 -0.875 16.556 1.00 62.36 381 LEU A C 1
ATOM 2160 O O . LEU A 1 381 ? 59.012 -1.423 17.451 1.00 63.39 381 LEU A O 1
ATOM 2165 N N . PRO A 1 382 ? 61.000 -1.066 16.453 1.00 62.00 382 PRO A N 1
ATOM 2166 C CA . PRO A 1 382 ? 61.735 -1.758 17.520 1.00 65.76 382 PRO A CA 1
ATOM 2167 C C . PRO A 1 382 ? 61.985 -0.847 18.712 1.00 59.57 382 PRO A C 1
ATOM 2168 O O . PRO A 1 382 ? 62.977 -0.113 18.746 1.00 58.05 382 PRO A O 1
ATOM 2180 N N . LYS A 1 384 ? 62.740 1.063 22.347 1.00 66.28 384 LYS A N 1
ATOM 2181 C CA . LYS A 1 384 ? 64.013 1.230 23.039 1.00 60.06 384 LYS A CA 1
ATOM 2182 C C . LYS A 1 384 ? 63.841 2.277 24.139 1.00 68.96 384 LYS A C 1
ATOM 2183 O O . LYS A 1 384 ? 62.766 2.866 24.294 1.00 67.81 384 LYS A O 1
ATOM 2189 N N . PHE A 1 385 ? 64.917 2.495 24.926 1.00 69.99 385 PHE A N 1
ATOM 2190 C CA . PHE A 1 385 ? 65.076 3.702 25.738 1.00 61.56 385 PHE A CA 1
ATOM 2191 C C . PHE A 1 385 ? 63.898 3.856 26.719 1.00 66.96 385 PHE A C 1
ATOM 2192 O O . PHE A 1 385 ? 63.421 2.828 27.218 1.00 69.36 385 PHE A O 1
ATOM 2194 N N . PRO A 1 386 ? 63.403 5.050 27.072 1.00 64.06 386 PRO A N 1
ATOM 2195 C CA . PRO A 1 386 ? 62.175 5.104 27.876 1.00 66.64 386 PRO A CA 1
ATOM 2196 C C . PRO A 1 386 ? 60.900 4.751 27.126 1.00 70.09 386 PRO A C 1
ATOM 2197 O O . PRO A 1 386 ? 59.816 4.978 27.671 1.00 73.63 386 PRO A O 1
ATOM 2201 N N . PHE A 1 387 ? 60.985 4.221 25.903 1.00 60.60 387 PHE A N 1
ATOM 2202 C CA . PHE A 1 387 ? 59.817 3.714 25.185 1.00 61.33 387 PHE A CA 1
ATOM 2203 C C . PHE A 1 387 ? 58.790 4.804 24.884 1.00 55.70 387 PHE A C 1
ATOM 2204 O O . PHE A 1 387 ? 58.738 5.311 23.759 1.00 52.35 387 PHE A O 1
ATOM 2212 N N . ILE A 1 388 ? 57.965 5.171 25.863 1.00 55.43 388 ILE A N 1
ATOM 2213 C CA . ILE A 1 388 ? 56.884 6.138 25.669 1.00 61.11 388 ILE A CA 1
ATOM 2214 C C . ILE A 1 388 ? 57.086 7.279 26.654 1.00 63.72 388 ILE A C 1
ATOM 2215 O O . ILE A 1 388 ? 56.850 7.111 27.857 1.00 69.08 388 ILE A O 1
ATOM 2220 N N . LYS A 1 389 ? 57.491 8.444 26.155 1.00 60.77 389 LYS A N 1
ATOM 2221 C CA . LYS A 1 389 ? 57.652 9.621 26.998 1.00 54.23 389 LYS A CA 1
ATOM 2222 C C . LYS A 1 389 ? 56.707 10.717 26.531 1.00 53.42 389 LYS A C 1
ATOM 2223 O O . LYS A 1 389 ? 56.458 10.864 25.335 1.00 53.66 389 LYS A O 1
ATOM 2229 N N . ILE A 1 390 ? 56.177 11.485 27.475 1.00 53.22 390 ILE A N 1
ATOM 2230 C CA . ILE A 1 390 ? 55.316 12.620 27.168 1.00 48.58 390 ILE A CA 1
ATOM 2231 C C . ILE A 1 390 ? 56.058 13.875 27.603 1.00 51.37 390 ILE A C 1
ATOM 2232 O O . ILE A 1 390 ? 56.244 14.115 28.802 1.00 58.04 390 ILE A O 1
ATOM 2237 N N . THR A 1 391 ? 56.496 14.674 26.637 1.00 49.87 391 THR A N 1
ATOM 2238 C CA . THR A 1 391 ? 57.272 15.866 26.939 1.00 47.25 391 THR A CA 1
ATOM 2239 C C . THR A 1 391 ? 56.431 17.115 26.719 1.00 48.87 391 THR A C 1
ATOM 2240 O O . THR A 1 391 ? 55.428 17.101 26.001 1.00 55.94 391 THR A O 1
ATOM 2244 N N . TYR A 1 392 ? 56.855 18.204 27.365 1.00 44.69 392 TYR A N 1
ATOM 2245 C CA . TYR A 1 392 ? 56.246 19.528 27.213 1.00 44.34 392 TYR A CA 1
ATOM 2246 C C . TYR A 1 392 ? 57.385 20.500 26.899 1.00 50.19 392 TYR A C 1
ATOM 2247 O O . TYR A 1 392 ? 57.878 21.208 27.781 1.00 46.59 392 TYR A O 1
ATOM 2256 N N . GLU A 1 393 ? 57.798 20.532 25.633 1.00 53.34 393 GLU A N 1
ATOM 2257 C CA . GLU A 1 393 ? 59.044 21.179 25.241 1.00 48.94 393 GLU A CA 1
ATOM 2258 C C . GLU A 1 393 ? 58.782 22.411 24.386 1.00 46.99 393 GLU A C 1
ATOM 2259 O O . GLU A 1 393 ? 57.730 22.548 23.761 1.00 51.11 393 GLU A O 1
ATOM 2265 N N . GLU A 1 394 ? 59.772 23.301 24.342 1.00 49.56 394 GLU A N 1
ATOM 2266 C CA . GLU A 1 394 ? 59.640 24.549 23.600 1.00 53.25 394 GLU A CA 1
ATOM 2267 C C . GLU A 1 394 ? 59.756 24.317 22.098 1.00 51.09 394 GLU A C 1
ATOM 2268 O O . GLU A 1 394 ? 60.685 23.653 21.628 1.00 48.84 394 GLU A O 1
ATOM 2274 N N . ILE A 1 395 ? 58.802 24.864 21.352 1.00 47.05 395 ILE A N 1
ATOM 2275 C CA . ILE A 1 395 ? 58.928 25.035 19.907 1.00 53.34 395 ILE A CA 1
ATOM 2276 C C . ILE A 1 395 ? 58.781 26.530 19.644 1.00 53.35 395 ILE A C 1
ATOM 2277 O O . ILE A 1 395 ? 57.678 27.078 19.790 1.00 53.69 395 ILE A O 1
ATOM 2282 N N . PRO A 1 396 ? 59.856 27.227 19.285 1.00 53.62 396 PRO A N 1
ATOM 2283 C CA . PRO A 1 396 ? 59.798 28.693 19.218 1.00 52.30 396 PRO A CA 1
ATOM 2284 C C . PRO A 1 396 ? 58.856 29.186 18.130 1.00 51.96 396 PRO A C 1
ATOM 2285 O O . PRO A 1 396 ? 58.641 28.524 17.112 1.00 58.99 396 PRO A O 1
ATOM 2289 N N . LEU A 1 397 ? 58.288 30.368 18.366 1.00 45.66 397 LEU A N 1
ATOM 2290 C CA . LEU A 1 397 ? 57.478 31.020 17.350 1.00 44.85 397 LEU A CA 1
ATOM 2291 C C . LEU A 1 397 ? 58.348 31.357 16.138 1.00 50.55 397 LEU A C 1
ATOM 2292 O O . LEU A 1 397 ? 59.529 31.687 16.283 1.00 49.25 397 LEU A O 1
ATOM 2297 N N . PRO A 1 398 ? 57.790 31.287 14.930 1.00 55.97 398 PRO A N 1
ATOM 2298 C CA . PRO A 1 398 ? 58.624 31.389 13.727 1.00 65.61 398 PRO A CA 1
ATOM 2299 C C . PRO A 1 398 ? 59.178 32.789 13.517 1.00 60.70 398 PRO A C 1
ATOM 2300 O O . PRO A 1 398 ? 58.552 33.793 13.863 1.00 59.55 398 PRO A O 1
ATOM 2304 N N . ILE A 1 399 ? 60.378 32.838 12.944 1.00 69.79 399 ILE A N 1
ATOM 2305 C CA . ILE A 1 399 ? 61.010 34.098 12.562 1.00 82.70 399 ILE A CA 1
ATOM 2306 C C . ILE A 1 399 ? 61.674 33.951 11.194 1.00 83.53 399 ILE A C 1
ATOM 2307 O O . ILE A 1 399 ? 61.109 33.355 10.274 1.00 81.63 399 ILE A O 1
#

Secondary structure (DSSP, 8-state):
---SSPPPPP-SS-PPPPTT---SS-SSTT-PPPP--TT-EEEEEEEE--------EEEEEEETTT--EE--EEESSHHHHHHS-B-----PPB---BEEE---B---HHHHHSSSEEEEEEEEE------HHHHHHHHH--B-B--EEES-SSTTPPEEE--BSHHHHHHHHHHHHHHTT--------EEEEEEEE-SS-EEEEEHHHHSSSSS-HHHHHHHHHHHGGG---HHHHHHHHIIIIIS--EEEEETTEEEEE--TTSEEEEEEE-PPP-

Nearest PDB structures (foldseek):
  6r99-assembly1_A  TM=1.004E+00  e=8.168E-56  Homo sapiens
  8otz-assembly1_X  TM=2.210E-01  e=2.290E+00  Bos taurus
  2yro-assembly1_A  TM=1.750E-01  e=6.864E+00  Homo sapiens

Radius of gyration: 20.3 Å; Cα contacts (8 Å, |Δi|>4): 536; chains: 1; bounding box: 41×62×38 Å

B-factor: mean 57.05, std 14.04, range [29.11, 113.8]

Sequence (278 aa):
RRHWPVPYKRFDFRPKPDPYCQAKYTFCPTGSPIPVEGDDDIEVFRLQAPVHLKIHDAIGFRSTLTGKNYTEWYELFQLGNCTFPHLRPEDAPFWCNQGAACFFEGIDDVHWKENGTLVQVATISGNFNQAKWVKQDNETGIYYETWNVKASPEKGAETWFDSYDCSKFVLRTFNKLAEFGAEFKNIETNYTRIFLYSGEPTYLGNETSVFGPTGNKTLGLAIKRFYYPFKPFLLSLLQIFDAVIVHKQFYLFYNFEYWFLPKFPFIKITYEEIPLPI

Foldseek 3Di:
DDDQADDAFWDPFADDFDPVQDAPDADQPAFDQDDADQQKKKWKKWFDAAPVVRAATKIKIAIPVVRWIKMWKAARRDDLLLEFFDDDPVWFTHGRFWMADGMHTDDDCCRGVVHHDIGTWFIDGSVCNVSVVRVVCRTINTGFFAEWEFAAPDPPTTTHYDGHHTVVVVLVVLVVVVVVVIDTDWDWAWHKHKYFHFPHKDFQWARPQDIDDNHDDVVSVVVVQQRVLSPDDVVSVVSPCCQCPVQQWDWDQGSRTIMIGGDDPGIDIDTGTDTRDD

=== Feature glossary ===
Legend for the data blocks above and below:

— What the protein is —

Sequence gives the chain of amino acids in standard one-letter code (A=alanine, C=cysteine, …, Y=tyrosine), read N→C. It is the only feature that is directly encoded by the gene; all structural features are derived from the folded form of this sequence.

The annotation block draws on four external resources. InterPro: which protein families and domains the sequence belongs to. GO: standardized terms for what the protein does, what process it participates in, and where in the cell it acts. CATH: which structural fold it has in the CATH hierarchy. Organism: the species of origin.

— Where its atoms are —

Atomic coordinates in PDBx/mmCIF format — the same representation the Protein Data Bank distributes. Each line of the _atom_site loop places one backbone atom in Cartesian space (units: ångströms, origin: arbitrary).

Six rendered views show the 3D structure from the faces of a cube — i.e. along ±x, ±y, ±z. Rendering representation is drawn randomly per protein from cartoon (secondary-structure ribbons), sticks (backbone bonds), or molecular surface; coloring is either N→C rainbow (blue at the N-terminus through red at the C-terminus) or one color per chain.

— Local backbone conformation —

DSSP 8-state secondary structure assigns each residue one of H (α-helix), G (3₁₀-helix), I (π-helix), E (extended β-strand), B (isolated β-bridge), T (hydrogen-bonded turn), S (bend), or '-' (coil). The assignment is computed from backbone hydrogen-bond geometry via the Kabsch–Sander algorithm.

P-SEA three-state annotation labels each residue as helix, strand, or coil based purely on the geometry of the Cα trace. It serves as a fallback when the full backbone (and thus DSSP) is unavailable.

φ (phi) and ψ (psi) are the two rotatable backbone dihedrals per residue: φ is the C(i-1)–N–Cα–C torsion, ψ is the N–Cα–C–N(i+1) torsion, both in degrees on (−180°, 180°]. α-helical residues cluster near (−60°, −45°); β-strand residues near (−120°, +130°). A Ramachandran plot is simply a scatter of (φ, ψ) for every residue.

— Global shape and packing —

Radius of gyration (Rg) is the root-mean-square distance of Cα atoms from their centroid — a single number for overall size and compactness. A globular domain of N residues has Rg ≈ 2.2·N^0.38 Å; an extended or disordered chain has a much larger Rg. The Cα contact count is the number of residue pairs whose Cα atoms are within 8 Å and are more than four positions apart in sequence — a standard proxy for tertiary packing density. The bounding box is the smallest axis-aligned box enclosing all Cα atoms.

Accessible surface area quantifies burial. A residue with SASA near zero is packed into the hydrophobic core; one with SASA >100 Å² sits on the surface. Computed here via the Shrake–Rupley numerical algorithm with a 1.4 Å probe.

The contact map is a binary N×N matrix image: pixel (i, j) is dark where Cα_i and Cα_j are within 8 Å and |i−j|>4. Because the |i−j|>4 filter removes local helical contacts, off-diagonal stripes parallel to the main diagonal indicate parallel β-sheets; stripes perpendicular to it indicate antiparallel β-sheets. The Ramachandran plot scatters every residue's (φ, ψ) pair against the sterically allowed regions. The PAE heatmap renders the predicted-aligned-error matrix.

— Structural neighborhood —

A 3Di character summarizes, for each residue, the relative orientation of the Cα frame of its nearest spatial neighbor. Because it encodes fold topology rather than chemistry, 3Di alignments detect remote structural similarity that sequence alignment misses.

Structural nearest neighbors (via Foldseek easy-search vs the PDB). Reported per hit: target PDB id, E-value, and alignment TM-score. A TM-score above ~0.5 is the conventional threshold for 'same fold'.

— Confidence and disorder —

For AlphaFold models, the B-factor field carries pLDDT — the model's own estimate of local accuracy on a 0–100 scale. Regions with pLDDT<50 should be treated as essentially unmodeled; they often correspond to intrinsically disordered segments.

B-factor (Debye–Waller factor) reflects atomic displacement in the crystal lattice. It is an experimental observable (units Å²), not a prediction; low values mean the atom is pinned down, high values mean it moves or is heterogeneous across the crystal.

Predicted Aligned Error (PAE) is an AlphaFold confidence matrix: entry (i, j) is the expected error in the position of residue j, in ångströms, when the prediction is superimposed on the true structure at residue i. Low PAE within a block of residues means that block is internally rigid and well-predicted; high PAE between two blocks means their relative placement is uncertain even if each block individually is confident.